Protein AF-A0A5M8A624-F1 (afdb_monomer)

Mean predicted aligned error: 8.23 Å

Solvent-accessible surface area (backbone atoms only — not comparable to full-atom values): 11808 Å² total; per-residue (Å²): 134,85,76,77,80,81,69,60,56,60,62,73,70,75,57,88,56,26,12,36,48,48,52,50,45,33,48,13,58,61,58,74,42,56,66,70,57,34,29,63,72,66,54,42,46,57,80,53,34,44,62,92,45,72,66,50,42,52,52,48,17,66,73,39,54,37,58,53,69,60,54,43,43,29,30,68,43,87,83,73,50,77,70,17,58,93,69,30,74,71,80,61,55,65,86,57,44,51,48,48,38,38,70,74,43,22,40,38,40,43,49,47,43,67,47,39,23,71,88,54,59,47,33,61,81,78,70,42,68,52,46,76,44,71,34,52,93,63,77,56,58,51,55,8,27,42,54,32,48,52,53,53,29,62,75,47,7,92,46,48,80,42,61,38,93,87,68,76,78,94,58,87,43,69,52,48,56,50,50,54,49,50,52,52,53,48,28,54,49,34,45,54,51,59,76,65,58,88,77,79,82,78,81,77,90,125

InterPro domains:
  IPR009492 TniQ [PF06527] (15-130)

Organism: NCBI:txid2608999

pLDDT: mean 80.71, std 12.94, range [36.12, 95.12]

Radius of gyration: 18.51 Å; Cα contacts (8 Å, |Δi|>4): 278; chains: 1; bounding box: 44×36×56 Å

Secondary structure (DSSP, 8-state):
-PPPP--S--TT-SPTTB-HHHHHHHHHHHTT--HHHHHHHHT-BTTB-S-SSHHHHHHHHHHHT--HHHHHHHHH-S---GGGGGGSPS-SS--SS-EEE-HHHHHTT--BGGGG-TT--B-TTT-PBPEEEPPPSSS-HHHHHHHHHHHHHHHH-TTTTS--TT-S-SS--HHHHHHHHHHHHHHHHHHHHHHT----------

Structure (mmCIF, N/CA/C/O backbone):
data_AF-A0A5M8A624-F1
#
_entry.id   AF-A0A5M8A624-F1
#
loop_
_atom_site.group_PDB
_atom_site.id
_atom_site.type_symbol
_atom_site.label_atom_id
_atom_site.label_alt_id
_atom_site.label_comp_id
_atom_site.label_asym_id
_atom_site.label_entity_id
_atom_site.label_seq_id
_atom_site.pdbx_PDB_ins_code
_atom_site.Cartn_x
_atom_site.Cartn_y
_atom_site.Cartn_z
_atom_site.occupancy
_atom_site.B_iso_or_equiv
_atom_site.auth_seq_id
_atom_site.auth_comp_id
_atom_site.auth_asym_id
_atom_site.auth_atom_id
_atom_site.pdbx_PDB_model_num
ATOM 1 N N . MET A 1 1 ? 27.053 19.730 -16.484 1.00 36.12 1 MET A N 1
ATOM 2 C CA . MET A 1 1 ? 26.004 19.276 -15.546 1.00 36.12 1 MET A CA 1
ATOM 3 C C . MET A 1 1 ? 25.603 17.868 -15.955 1.00 36.12 1 MET A C 1
ATOM 5 O O . MET A 1 1 ? 24.958 17.719 -16.982 1.00 36.12 1 MET A O 1
ATOM 9 N N . ALA A 1 2 ? 26.087 16.843 -15.251 1.00 36.69 2 ALA A N 1
ATOM 10 C CA . ALA A 1 2 ? 25.715 15.457 -15.533 1.00 36.69 2 ALA A CA 1
ATOM 11 C C . ALA A 1 2 ? 24.274 15.234 -15.050 1.00 36.69 2 ALA A C 1
ATOM 13 O O . ALA A 1 2 ? 23.971 15.521 -13.892 1.00 36.69 2 ALA A O 1
ATOM 14 N N . GLY A 1 3 ? 23.389 14.831 -15.964 1.00 44.31 3 GLY A N 1
ATOM 15 C CA . GLY A 1 3 ? 21.963 14.654 -15.704 1.00 44.31 3 GLY A CA 1
ATOM 16 C C . GLY A 1 3 ? 21.722 13.658 -14.575 1.00 44.31 3 GLY A C 1
ATOM 17 O O . GLY A 1 3 ? 22.340 12.594 -14.538 1.00 44.31 3 GLY A O 1
ATOM 18 N N . TYR A 1 4 ? 20.836 14.027 -13.650 1.00 42.56 4 TYR A N 1
ATOM 19 C CA . TYR A 1 4 ? 20.269 13.111 -12.662 1.00 42.56 4 TYR A CA 1
ATOM 20 C C . TYR A 1 4 ? 19.821 11.817 -13.362 1.00 42.56 4 TYR A C 1
ATOM 22 O O . TYR A 1 4 ? 19.296 11.905 -14.477 1.00 42.56 4 TYR A O 1
ATOM 30 N N . PRO A 1 5 ? 20.007 10.625 -12.762 1.00 53.84 5 PRO A N 1
ATOM 31 C CA . PRO A 1 5 ? 19.529 9.405 -13.392 1.00 53.84 5 PRO A CA 1
ATOM 32 C C . PRO A 1 5 ? 18.022 9.543 -13.612 1.00 53.84 5 PRO A C 1
ATOM 34 O O . PRO A 1 5 ? 17.291 9.928 -12.699 1.00 53.84 5 PRO A O 1
ATOM 37 N N . SER A 1 6 ? 17.571 9.268 -14.835 1.00 74.62 6 SER A N 1
ATOM 38 C CA . SER A 1 6 ? 16.152 9.225 -15.166 1.00 74.62 6 SER A CA 1
ATOM 39 C C . SER A 1 6 ? 15.508 8.138 -14.312 1.00 74.62 6 SER A C 1
ATOM 41 O O . SER A 1 6 ? 15.690 6.948 -14.577 1.00 74.62 6 SER A O 1
ATOM 43 N N . VAL A 1 7 ? 14.815 8.535 -13.248 1.00 86.69 7 VAL A N 1
ATOM 44 C CA . VAL A 1 7 ? 14.049 7.609 -12.420 1.00 86.69 7 VAL A CA 1
ATOM 45 C C . VAL A 1 7 ? 12.977 6.986 -13.309 1.00 86.69 7 VAL A C 1
ATOM 47 O O . VAL A 1 7 ? 12.181 7.696 -13.919 1.00 86.69 7 VAL A O 1
ATOM 50 N N . ASN A 1 8 ? 12.955 5.656 -13.396 1.00 90.56 8 ASN A N 1
ATOM 51 C CA . ASN A 1 8 ? 11.923 4.925 -14.120 1.00 90.56 8 ASN A CA 1
ATOM 52 C C . ASN A 1 8 ? 10.651 4.866 -13.266 1.00 90.56 8 ASN A C 1
ATOM 54 O O . ASN A 1 8 ? 10.354 3.873 -12.594 1.00 90.56 8 ASN A O 1
ATOM 58 N N . TRP A 1 9 ? 9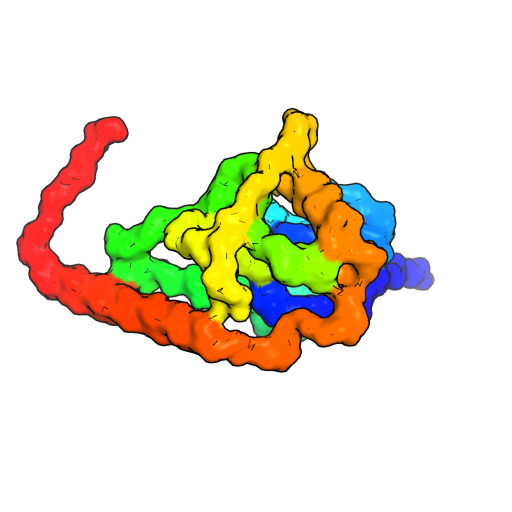.954 5.996 -13.229 1.00 89.75 9 TRP A N 1
ATOM 59 C CA . TRP A 1 9 ? 8.681 6.188 -12.557 1.00 89.75 9 TRP A CA 1
ATOM 60 C C . TRP A 1 9 ? 7.882 7.235 -13.328 1.00 89.75 9 TRP A C 1
ATOM 62 O O . TRP A 1 9 ? 8.330 8.367 -13.487 1.00 89.75 9 TRP A O 1
ATOM 72 N N . TRP A 1 10 ? 6.711 6.855 -13.834 1.00 87.50 10 TRP A N 1
ATOM 73 C CA . TRP A 1 10 ? 5.828 7.800 -14.515 1.00 87.50 10 TRP A CA 1
ATOM 74 C C . TRP A 1 10 ? 5.022 8.607 -13.490 1.00 87.50 10 TRP A C 1
ATOM 76 O O . TRP A 1 10 ? 4.628 8.039 -12.471 1.00 87.50 10 TRP A O 1
ATOM 86 N N . PRO A 1 11 ? 4.727 9.891 -13.755 1.00 83.38 11 PRO A N 1
ATOM 87 C CA . PRO A 1 11 ? 3.799 10.658 -12.932 1.00 83.38 11 PRO A CA 1
ATOM 88 C C . PRO A 1 11 ? 2.458 9.932 -12.767 1.00 83.38 11 PRO A C 1
ATOM 90 O O . PRO A 1 11 ? 1.968 9.308 -13.713 1.00 83.38 11 PRO A O 1
ATOM 93 N N . HIS A 1 12 ? 1.857 10.032 -11.580 1.00 80.81 12 HIS A N 1
ATOM 94 C CA . HIS A 1 12 ? 0.577 9.396 -11.228 1.00 80.81 12 HIS A CA 1
ATOM 95 C C . HIS A 1 12 ? 0.578 7.856 -11.259 1.00 80.81 12 HIS A C 1
ATOM 97 O O . HIS A 1 12 ? -0.477 7.223 -11.349 1.00 80.81 12 HIS A O 1
ATOM 103 N N . ASN A 1 13 ? 1.751 7.232 -11.178 1.00 85.94 13 ASN A N 1
ATOM 104 C CA . ASN A 1 13 ? 1.912 5.781 -11.128 1.00 85.94 13 ASN A CA 1
ATOM 105 C C . ASN A 1 13 ? 1.702 5.207 -9.712 1.00 85.94 13 ASN A C 1
ATOM 107 O O . ASN A 1 13 ? 1.597 3.980 -9.541 1.00 85.94 13 ASN A O 1
ATOM 111 N N . LEU A 1 14 ? 1.643 6.075 -8.698 1.00 86.38 14 LEU A N 1
ATOM 112 C CA . LEU A 1 14 ? 1.254 5.727 -7.339 1.00 86.38 14 LEU A CA 1
ATOM 113 C C . LEU A 1 14 ? -0.236 5.382 -7.272 1.00 86.38 14 LEU A C 1
ATOM 115 O O . LEU A 1 14 ? -1.107 6.130 -7.724 1.00 86.38 14 LEU A O 1
ATOM 119 N N . ARG A 1 15 ? -0.536 4.217 -6.697 1.00 85.31 15 ARG A N 1
ATOM 120 C CA . ARG A 1 15 ? -1.881 3.641 -6.762 1.00 85.31 15 ARG A CA 1
ATOM 121 C C . ARG A 1 15 ? -2.664 3.971 -5.486 1.00 85.31 15 ARG A C 1
ATOM 123 O O . ARG A 1 15 ? -2.082 3.929 -4.400 1.00 85.31 15 ARG A O 1
ATOM 130 N N . PRO A 1 16 ? -3.982 4.233 -5.571 1.00 81.44 16 PRO A N 1
ATOM 131 C CA . PRO A 1 16 ? -4.809 4.444 -4.387 1.00 81.44 16 PRO A CA 1
ATOM 132 C C . PRO A 1 16 ? -4.659 3.293 -3.395 1.00 81.44 16 PRO A C 1
ATOM 134 O O . PRO A 1 16 ? -4.664 2.125 -3.792 1.00 81.44 16 PRO A O 1
ATOM 137 N N . TYR A 1 17 ? -4.521 3.622 -2.112 1.00 81.81 17 TYR A N 1
ATOM 138 C CA . TYR A 1 17 ? -4.382 2.665 -1.010 1.00 81.81 17 TYR A CA 1
ATOM 139 C C . TYR A 1 17 ? -3.196 1.693 -1.109 1.00 81.81 17 TYR A C 1
ATOM 141 O O . TYR A 1 17 ? -3.165 0.715 -0.355 1.00 81.81 17 TYR A O 1
ATOM 149 N N . GLU A 1 18 ? -2.244 1.915 -2.023 1.00 87.69 18 GLU A N 1
ATOM 150 C CA . GLU A 1 18 ? -1.051 1.079 -2.171 1.00 87.69 18 GLU A CA 1
ATOM 151 C C . GLU A 1 18 ? -0.282 1.004 -0.849 1.00 87.69 18 GLU A C 1
ATOM 153 O O . GLU A 1 18 ? -0.238 1.962 -0.084 1.00 87.69 18 GLU A O 1
ATOM 158 N N . SER A 1 19 ? 0.299 -0.154 -0.536 1.00 88.25 19 SER A N 1
ATOM 159 C CA . SER A 1 19 ? 1.190 -0.247 0.620 1.00 88.25 19 SER A CA 1
ATOM 160 C C . SER A 1 19 ? 2.574 0.303 0.291 1.00 88.25 19 SER A C 1
ATOM 162 O O . SER A 1 19 ? 3.078 0.109 -0.816 1.00 88.25 19 SER A O 1
ATOM 164 N N . ALA A 1 20 ? 3.262 0.857 1.291 1.00 87.75 20 ALA A N 1
ATOM 165 C CA . ALA A 1 20 ? 4.683 1.193 1.176 1.00 87.75 20 ALA A CA 1
ATOM 166 C C . ALA A 1 20 ? 5.536 0.005 0.691 1.00 87.75 20 ALA A C 1
ATOM 168 O O . ALA A 1 20 ? 6.460 0.177 -0.099 1.00 87.75 20 ALA A O 1
ATOM 169 N N . LEU A 1 21 ? 5.197 -1.220 1.114 1.00 89.94 21 LEU A N 1
ATOM 170 C CA . LEU A 1 21 ? 5.852 -2.444 0.649 1.00 89.94 21 LEU A CA 1
ATOM 171 C C . LEU A 1 21 ? 5.731 -2.617 -0.875 1.00 89.94 21 LEU A C 1
ATOM 173 O O . LEU A 1 21 ? 6.727 -2.917 -1.533 1.00 89.94 21 LEU A O 1
ATOM 177 N N . SER A 1 22 ? 4.533 -2.409 -1.432 1.00 92.06 22 SER A N 1
ATOM 178 C CA . SER A 1 22 ? 4.283 -2.458 -2.877 1.00 92.06 22 SER A CA 1
ATOM 179 C C . SER A 1 22 ? 4.999 -1.325 -3.600 1.00 92.06 22 SER A C 1
ATOM 181 O O . SER A 1 22 ? 5.725 -1.579 -4.561 1.00 92.06 22 SER A O 1
ATOM 183 N N . PHE A 1 23 ? 4.870 -0.101 -3.087 1.00 91.88 23 PHE A N 1
ATOM 184 C CA . PHE A 1 23 ? 5.515 1.096 -3.619 1.00 91.88 23 PHE A CA 1
ATOM 185 C C . PHE A 1 23 ? 7.037 0.920 -3.748 1.00 91.88 23 PHE A C 1
ATOM 187 O O . PHE A 1 23 ? 7.579 0.986 -4.854 1.00 91.88 23 PHE A O 1
ATOM 194 N N . VAL A 1 24 ? 7.724 0.585 -2.650 1.00 92.31 24 VAL A N 1
ATOM 195 C CA . VAL A 1 24 ? 9.181 0.377 -2.639 1.00 92.31 24 VAL A CA 1
ATOM 196 C C . VAL A 1 24 ? 9.573 -0.807 -3.527 1.00 92.31 24 VAL A C 1
ATOM 198 O O . VAL A 1 24 ? 10.565 -0.735 -4.256 1.00 92.31 24 VAL A O 1
ATOM 201 N N . ALA A 1 25 ? 8.807 -1.905 -3.521 1.00 93.88 25 ALA A N 1
ATOM 202 C CA . ALA A 1 25 ? 9.122 -3.079 -4.335 1.00 93.88 25 ALA A CA 1
ATOM 203 C C . ALA A 1 25 ? 9.030 -2.787 -5.835 1.00 93.88 25 ALA A C 1
ATOM 205 O O . ALA A 1 25 ? 9.923 -3.207 -6.578 1.00 93.88 25 ALA A O 1
ATOM 206 N N . ARG A 1 26 ? 7.985 -2.068 -6.263 1.00 94.50 26 ARG A N 1
ATOM 207 C CA . ARG A 1 26 ? 7.790 -1.636 -7.651 1.00 94.50 26 ARG A CA 1
ATOM 208 C C . ARG A 1 26 ? 8.857 -0.646 -8.072 1.00 94.50 26 ARG A C 1
ATOM 210 O O . ARG A 1 26 ? 9.460 -0.854 -9.117 1.00 94.50 26 ARG A O 1
ATOM 217 N N . PHE A 1 27 ? 9.152 0.356 -7.242 1.00 93.81 27 PHE A N 1
ATOM 218 C CA . PHE A 1 27 ? 10.239 1.298 -7.502 1.00 93.81 27 PHE A CA 1
ATOM 219 C C . PHE A 1 27 ? 11.558 0.557 -7.749 1.00 93.81 27 PHE A C 1
ATOM 221 O O . PHE A 1 27 ? 12.211 0.767 -8.770 1.00 93.81 27 PHE A O 1
ATOM 228 N N . CYS A 1 28 ? 11.910 -0.375 -6.856 1.00 93.69 28 CYS A N 1
ATOM 229 C CA . CYS A 1 28 ? 13.120 -1.178 -7.000 1.00 93.69 28 CYS A CA 1
ATOM 230 C C . CYS A 1 28 ? 13.127 -2.000 -8.295 1.00 93.69 28 CYS A C 1
ATOM 232 O O . CYS A 1 28 ? 14.162 -2.114 -8.940 1.00 93.69 28 CYS A O 1
ATOM 234 N N . ALA A 1 29 ? 11.992 -2.607 -8.650 1.00 94.25 29 ALA A N 1
ATOM 235 C CA . ALA A 1 29 ? 11.873 -3.441 -9.841 1.00 94.25 29 ALA A CA 1
ATOM 236 C C . ALA A 1 29 ? 11.981 -2.621 -11.135 1.00 94.25 29 ALA A C 1
ATOM 238 O O . ALA A 1 29 ? 12.748 -2.991 -12.016 1.00 94.25 29 ALA A O 1
ATOM 239 N N . LEU A 1 30 ? 11.275 -1.490 -11.219 1.00 93.81 30 LEU A N 1
ATOM 240 C CA . LEU A 1 30 ? 11.286 -0.599 -12.383 1.00 93.81 30 LEU A CA 1
ATOM 241 C C . LEU A 1 30 ? 12.664 0.027 -12.628 1.00 93.81 30 LEU A C 1
ATOM 243 O O . LEU A 1 30 ? 13.056 0.219 -13.775 1.00 93.81 30 LEU A O 1
ATOM 247 N N . ASN A 1 31 ? 13.409 0.318 -11.561 1.00 93.19 31 ASN A N 1
ATOM 248 C CA . ASN A 1 31 ? 14.731 0.943 -11.642 1.00 93.19 31 ASN A CA 1
ATOM 249 C C . ASN A 1 31 ? 15.889 -0.069 -11.620 1.00 93.19 31 ASN A C 1
ATOM 251 O O . ASN A 1 31 ? 17.047 0.334 -11.644 1.00 93.19 31 ASN A O 1
ATOM 255 N N . GLY A 1 32 ? 15.608 -1.374 -11.532 1.00 92.81 32 GLY A N 1
ATOM 256 C CA . GLY A 1 32 ? 16.646 -2.409 -11.472 1.00 92.81 32 GLY A CA 1
ATOM 257 C C . GLY A 1 32 ? 17.559 -2.319 -10.241 1.00 92.81 32 GLY A C 1
ATOM 258 O O . GLY A 1 32 ? 18.698 -2.778 -10.292 1.00 92.81 32 GLY A O 1
ATOM 259 N N . VAL A 1 33 ? 17.089 -1.736 -9.130 1.00 92.88 33 VAL A N 1
ATOM 260 C CA . VAL A 1 33 ? 17.902 -1.516 -7.922 1.00 92.88 33 VAL A CA 1
ATOM 261 C C . VAL A 1 33 ? 17.595 -2.520 -6.798 1.00 92.88 33 VAL A C 1
ATOM 263 O O . VAL A 1 33 ? 16.451 -2.965 -6.628 1.00 92.88 33 VAL A O 1
ATOM 266 N N . PRO A 1 34 ? 18.594 -2.879 -5.968 1.00 89.75 34 PRO A N 1
ATOM 267 C CA . PRO A 1 34 ? 18.376 -3.685 -4.771 1.00 89.75 34 PRO A CA 1
ATOM 268 C C . PRO A 1 34 ? 17.449 -3.008 -3.753 1.00 89.75 34 PRO A C 1
ATOM 270 O O . PRO A 1 34 ? 17.396 -1.784 -3.656 1.00 89.75 34 PRO A O 1
ATOM 273 N N . ALA A 1 35 ? 16.792 -3.821 -2.919 1.00 86.38 35 ALA A N 1
ATOM 274 C CA . ALA A 1 35 ? 15.872 -3.379 -1.863 1.00 86.38 35 ALA A CA 1
ATOM 275 C C . ALA A 1 35 ? 16.449 -2.257 -0.985 1.00 86.38 35 ALA A C 1
ATOM 277 O O . ALA A 1 35 ? 15.816 -1.220 -0.791 1.00 86.38 35 ALA A O 1
ATOM 278 N N . ARG A 1 36 ? 17.675 -2.464 -0.493 1.00 87.44 36 ARG A N 1
ATOM 279 C CA . ARG A 1 36 ? 18.391 -1.517 0.365 1.00 87.44 36 ARG A CA 1
ATOM 280 C C . ARG A 1 36 ? 18.644 -0.182 -0.334 1.00 87.44 36 ARG A C 1
ATOM 282 O O . ARG A 1 36 ? 18.449 0.861 0.275 1.00 87.44 36 ARG A O 1
ATOM 289 N N . ALA A 1 37 ? 19.042 -0.221 -1.606 1.00 89.75 37 ALA A N 1
ATOM 290 C CA . ALA A 1 37 ? 19.305 0.981 -2.392 1.00 89.75 37 ALA A CA 1
ATOM 291 C C . ALA A 1 37 ? 18.013 1.760 -2.670 1.00 89.75 37 ALA A C 1
ATOM 293 O O . ALA A 1 37 ? 17.980 2.966 -2.457 1.00 89.75 37 ALA A O 1
ATOM 294 N N . GLY A 1 38 ? 16.931 1.079 -3.065 1.00 90.44 38 GLY A N 1
ATOM 295 C CA . GLY A 1 38 ? 15.641 1.735 -3.297 1.00 90.44 38 GLY A CA 1
ATOM 296 C C . GLY A 1 38 ? 15.024 2.318 -2.024 1.00 90.44 38 GLY A C 1
ATOM 297 O O . GLY A 1 38 ? 14.529 3.438 -2.046 1.00 90.44 38 GLY A O 1
ATOM 298 N N . THR A 1 39 ? 15.125 1.602 -0.900 1.00 88.19 39 THR A N 1
ATOM 299 C CA . THR A 1 39 ? 14.678 2.087 0.420 1.00 88.19 39 THR A CA 1
ATOM 300 C C . THR A 1 39 ? 15.455 3.335 0.835 1.00 88.19 39 THR A C 1
ATOM 302 O O . THR A 1 39 ? 14.846 4.330 1.214 1.00 88.19 39 THR A O 1
ATOM 305 N N . ALA A 1 40 ? 16.787 3.318 0.707 1.00 88.31 40 ALA A N 1
ATOM 306 C CA . ALA A 1 40 ? 17.633 4.466 1.032 1.00 88.31 40 ALA A CA 1
ATOM 307 C C . ALA A 1 40 ? 17.370 5.670 0.114 1.00 88.31 40 ALA A C 1
ATOM 309 O O . ALA A 1 40 ? 17.336 6.801 0.582 1.00 88.31 40 ALA A O 1
ATOM 310 N N . PHE A 1 41 ? 17.151 5.428 -1.180 1.00 89.44 41 PHE A N 1
ATOM 311 C CA . PHE A 1 41 ? 16.860 6.476 -2.157 1.00 89.44 41 PHE A CA 1
ATOM 312 C C . PHE A 1 41 ? 15.508 7.157 -1.897 1.00 89.44 41 PHE A C 1
ATOM 314 O O . PHE A 1 41 ? 15.396 8.385 -1.916 1.00 89.44 41 PHE A O 1
ATOM 321 N N . LEU A 1 42 ? 14.475 6.356 -1.627 1.00 88.38 42 LEU A N 1
ATOM 322 C CA . LEU A 1 42 ? 13.147 6.869 -1.308 1.00 88.38 42 LEU A CA 1
ATOM 323 C C . LEU A 1 42 ? 13.085 7.457 0.104 1.00 88.38 42 LEU A C 1
ATOM 325 O O . LEU A 1 42 ? 12.337 8.401 0.319 1.00 88.38 42 LEU A O 1
ATOM 329 N N . GLY A 1 43 ? 13.876 6.958 1.053 1.00 86.50 43 GLY A N 1
ATOM 330 C CA . GLY A 1 43 ? 13.744 7.312 2.469 1.00 86.50 43 GLY A CA 1
ATOM 331 C C . GLY A 1 43 ? 12.508 6.682 3.124 1.00 86.50 43 GLY A C 1
ATOM 332 O O . GLY A 1 43 ? 11.987 7.220 4.092 1.00 86.50 43 GLY A O 1
ATOM 333 N N . VAL A 1 44 ? 12.015 5.558 2.588 1.00 82.38 44 VAL A N 1
ATOM 334 C CA . VAL A 1 44 ? 10.828 4.848 3.096 1.00 82.38 44 VAL A CA 1
ATOM 335 C C . VAL A 1 44 ? 11.223 3.450 3.538 1.00 82.38 44 VAL A C 1
ATOM 337 O O . VAL A 1 44 ? 11.547 2.610 2.700 1.00 82.38 44 VAL A O 1
ATOM 340 N N . GLU A 1 45 ? 11.143 3.174 4.838 1.00 78.69 45 GLU A N 1
ATOM 341 C CA . GLU A 1 45 ? 11.328 1.827 5.379 1.00 78.69 45 GLU A CA 1
ATOM 342 C C . GLU A 1 45 ? 10.005 1.043 5.295 1.00 78.69 45 GLU A C 1
ATOM 344 O O . GLU A 1 45 ? 9.032 1.421 5.947 1.00 78.69 45 GLU A O 1
ATOM 349 N N . PRO A 1 46 ? 9.930 -0.086 4.563 1.00 72.25 46 PRO A N 1
ATOM 350 C CA . PRO A 1 46 ? 8.687 -0.850 4.428 1.00 72.25 46 PRO A CA 1
ATOM 351 C C . PRO A 1 46 ? 8.038 -1.309 5.746 1.00 72.25 46 PRO A C 1
ATOM 353 O O . PRO A 1 46 ? 6.841 -1.592 5.755 1.00 72.25 46 PRO A O 1
ATOM 356 N N . ARG A 1 47 ? 8.795 -1.413 6.850 1.00 70.19 47 ARG A N 1
ATOM 357 C CA . ARG A 1 47 ? 8.241 -1.716 8.189 1.00 70.19 47 ARG A CA 1
ATOM 358 C C . ARG A 1 47 ? 7.658 -0.517 8.923 1.00 70.19 47 ARG A C 1
ATOM 360 O O . ARG A 1 47 ? 6.765 -0.677 9.753 1.00 70.19 47 ARG A O 1
ATOM 367 N N . HIS A 1 48 ? 8.217 0.653 8.659 1.00 69.69 48 HIS A N 1
ATOM 368 C CA . HIS A 1 48 ? 7.824 1.920 9.250 1.00 69.69 48 HIS A CA 1
ATOM 369 C C . HIS A 1 48 ? 7.440 2.812 8.085 1.00 69.69 48 HIS A C 1
ATOM 371 O O . HIS A 1 48 ? 8.229 3.668 7.697 1.00 69.69 48 HIS A O 1
ATOM 377 N N . PRO A 1 49 ? 6.270 2.551 7.481 1.00 68.00 49 PRO A N 1
ATOM 378 C CA . PRO A 1 49 ? 5.902 3.049 6.163 1.00 68.00 49 PRO A CA 1
ATOM 379 C C . PRO A 1 49 ? 5.610 4.551 6.150 1.00 68.00 49 PRO A C 1
ATOM 381 O O . PRO A 1 49 ? 4.807 4.992 5.356 1.00 68.00 49 PRO A O 1
ATOM 384 N N . ARG A 1 50 ? 6.235 5.350 7.011 1.00 70.12 50 ARG A N 1
ATOM 385 C CA . ARG A 1 50 ? 6.059 6.790 7.129 1.00 70.12 50 ARG A CA 1
ATOM 386 C C . ARG A 1 50 ? 7.351 7.486 6.739 1.00 70.12 50 ARG A C 1
ATOM 388 O O . ARG A 1 50 ? 8.438 6.999 7.041 1.00 70.12 50 ARG A O 1
ATOM 395 N N . PHE A 1 51 ? 7.206 8.644 6.115 1.00 67.50 51 PHE A N 1
ATOM 396 C CA . PHE A 1 51 ? 8.298 9.597 6.016 1.00 67.50 51 PHE A CA 1
ATOM 397 C C . PHE A 1 51 ? 8.625 10.191 7.386 1.00 67.50 51 PHE A C 1
ATOM 399 O O . PHE A 1 51 ? 7.767 10.233 8.273 1.00 67.50 51 PHE A O 1
ATOM 406 N N . VAL A 1 52 ? 9.874 10.624 7.557 1.00 66.50 52 VAL A N 1
ATOM 407 C CA . VAL A 1 52 ? 10.344 11.206 8.819 1.00 66.50 52 VAL A CA 1
ATOM 408 C C . VAL A 1 52 ? 9.891 12.665 8.941 1.00 66.50 52 VAL A C 1
ATOM 410 O O . VAL A 1 52 ? 9.649 13.129 10.054 1.00 66.50 52 VAL A O 1
ATOM 413 N N . SER A 1 53 ? 9.717 13.367 7.817 1.00 78.50 53 SER A N 1
ATOM 414 C CA . SER A 1 53 ? 9.264 14.762 7.768 1.00 78.50 53 SER A CA 1
ATOM 415 C C . SER A 1 53 ? 8.403 15.078 6.537 1.00 78.50 53 SER A C 1
ATOM 417 O O . SER A 1 53 ? 8.362 14.316 5.569 1.00 78.50 53 SER A O 1
ATOM 419 N N . ASP A 1 54 ? 7.748 16.242 6.553 1.00 81.56 54 ASP A N 1
ATOM 420 C CA . ASP A 1 54 ? 7.047 16.790 5.383 1.00 81.56 54 ASP A CA 1
ATOM 421 C C . ASP A 1 54 ? 8.015 17.105 4.227 1.00 81.56 54 ASP A C 1
ATOM 423 O O . ASP A 1 54 ? 7.663 16.948 3.055 1.00 81.56 54 ASP A O 1
ATOM 427 N N . ASP A 1 55 ? 9.268 17.451 4.544 1.00 85.19 55 ASP A N 1
ATOM 428 C CA . ASP A 1 55 ? 10.326 17.672 3.552 1.00 85.19 55 ASP A CA 1
ATOM 429 C C . ASP A 1 55 ? 10.651 16.397 2.763 1.00 85.19 55 ASP A C 1
ATOM 431 O O . ASP A 1 55 ? 10.909 16.458 1.559 1.00 85.19 55 ASP A O 1
ATOM 435 N N . ASP A 1 56 ? 10.599 15.224 3.405 1.00 84.25 56 ASP A N 1
ATOM 436 C CA . ASP A 1 56 ? 10.761 13.943 2.713 1.00 84.25 56 ASP A CA 1
ATOM 437 C C . ASP A 1 56 ? 9.616 13.690 1.726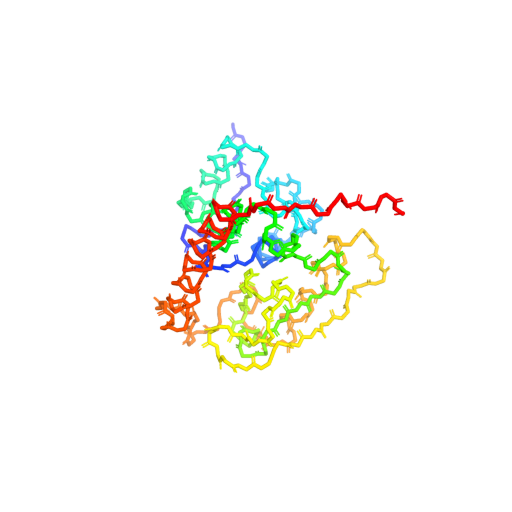 1.00 84.25 56 ASP A C 1
ATOM 439 O O . ASP A 1 56 ? 9.861 13.227 0.606 1.00 84.25 56 ASP A O 1
ATOM 443 N N . VAL A 1 57 ? 8.380 14.041 2.104 1.00 86.25 57 VAL A N 1
ATOM 444 C CA . VAL A 1 57 ? 7.213 13.935 1.214 1.00 86.25 57 VAL A CA 1
ATOM 445 C C . VAL A 1 57 ? 7.394 14.851 0.010 1.00 86.25 57 VAL A C 1
ATOM 447 O O . VAL A 1 57 ? 7.245 14.401 -1.126 1.00 86.25 57 VAL A O 1
ATOM 450 N N . ALA A 1 58 ? 7.765 16.113 0.240 1.00 88.00 58 ALA A N 1
ATOM 451 C CA . ALA A 1 58 ? 7.988 17.097 -0.815 1.00 88.00 58 ALA A CA 1
ATOM 452 C C . ALA A 1 58 ? 9.125 16.674 -1.760 1.00 88.00 58 ALA A C 1
ATOM 454 O O . ALA A 1 58 ? 8.988 16.754 -2.984 1.00 88.00 58 ALA A O 1
ATOM 455 N N . ARG A 1 59 ? 10.226 16.151 -1.207 1.00 89.88 59 ARG A N 1
ATOM 456 C CA . ARG A 1 59 ? 11.361 15.629 -1.978 1.00 89.88 59 ARG A CA 1
ATOM 457 C C . ARG A 1 59 ? 10.939 14.471 -2.876 1.00 89.88 59 ARG A C 1
ATOM 459 O O . ARG A 1 59 ? 11.248 14.493 -4.065 1.00 89.88 59 ARG A O 1
ATOM 466 N N . VAL A 1 60 ? 10.255 13.460 -2.336 1.00 89.44 60 VAL A N 1
ATOM 467 C CA . VAL A 1 60 ? 9.840 12.282 -3.118 1.00 89.44 60 VAL A CA 1
ATOM 468 C C . VAL A 1 60 ? 8.738 12.631 -4.117 1.00 89.44 60 VAL A C 1
ATOM 470 O O . VAL A 1 60 ? 8.783 12.150 -5.246 1.00 89.44 60 VAL A O 1
ATOM 473 N N . SER A 1 61 ? 7.802 13.506 -3.748 1.00 89.69 61 SER A N 1
ATOM 474 C CA . SER A 1 61 ? 6.783 14.059 -4.649 1.00 89.69 61 SER A CA 1
ATOM 475 C C . SER A 1 61 ? 7.420 14.702 -5.877 1.00 89.69 61 SER A C 1
ATOM 477 O O . SER A 1 61 ? 7.114 14.307 -7.001 1.00 89.69 61 SER A O 1
ATOM 479 N N . SER A 1 62 ? 8.367 15.620 -5.663 1.00 89.56 62 SER A N 1
ATOM 480 C CA . SER A 1 62 ? 9.093 16.303 -6.736 1.00 89.56 62 SER A CA 1
ATOM 481 C C . SER A 1 62 ? 9.890 15.325 -7.605 1.00 89.56 62 SER A C 1
ATOM 483 O O . SER A 1 62 ? 9.861 15.400 -8.831 1.00 89.56 62 SER A O 1
ATOM 485 N N . LEU A 1 63 ? 10.549 14.351 -6.973 1.00 88.81 63 LEU A N 1
ATOM 486 C CA . LEU A 1 63 ? 11.378 13.357 -7.652 1.00 88.81 63 LEU A CA 1
ATOM 487 C C . LEU A 1 63 ? 10.583 12.403 -8.551 1.00 88.81 63 LEU A C 1
ATOM 489 O O . LEU A 1 63 ? 11.079 11.999 -9.600 1.00 88.81 63 LEU A O 1
ATOM 493 N N . LEU A 1 64 ? 9.387 12.004 -8.119 1.00 89.81 64 LEU A N 1
ATOM 494 C CA . LEU A 1 64 ? 8.549 11.024 -8.815 1.00 89.81 64 LEU A CA 1
ATOM 495 C C . LEU A 1 64 ? 7.450 11.669 -9.673 1.00 89.81 64 LEU A C 1
ATOM 497 O O . LEU A 1 64 ? 6.788 10.967 -10.434 1.00 89.81 64 LEU A O 1
ATOM 501 N N . GLY A 1 65 ? 7.239 12.983 -9.553 1.00 88.88 65 GLY A N 1
ATOM 502 C CA . GLY A 1 65 ? 6.107 13.670 -10.176 1.00 88.88 65 GLY A CA 1
ATOM 503 C C . GLY A 1 65 ? 4.761 13.224 -9.596 1.00 88.88 65 GLY A C 1
ATOM 504 O O . GLY A 1 65 ? 3.786 13.086 -10.331 1.00 88.88 65 GLY A O 1
ATOM 505 N N . GLU A 1 66 ? 4.715 12.941 -8.293 1.00 89.62 66 GLU A N 1
ATOM 506 C CA . GLU A 1 66 ? 3.515 12.471 -7.591 1.00 89.62 66 GLU A CA 1
ATOM 507 C C . GLU A 1 66 ? 2.905 13.569 -6.722 1.00 89.62 66 GLU A C 1
ATOM 509 O O . GLU A 1 66 ? 3.611 14.425 -6.198 1.00 89.62 66 GLU A O 1
ATOM 514 N N . ASP A 1 67 ? 1.594 13.513 -6.513 1.00 88.06 67 ASP A N 1
ATOM 515 C CA . ASP A 1 67 ? 0.894 14.403 -5.583 1.00 88.06 67 ASP A CA 1
ATOM 516 C C . ASP A 1 67 ? 1.314 14.104 -4.121 1.00 88.06 67 ASP A C 1
ATOM 518 O O . ASP A 1 67 ? 1.189 12.950 -3.683 1.00 88.06 67 ASP A O 1
ATOM 522 N N . PRO A 1 68 ? 1.785 15.104 -3.340 1.00 87.12 68 PRO A N 1
ATOM 523 C CA . PRO A 1 68 ? 2.125 14.930 -1.927 1.00 87.12 68 PRO A CA 1
ATOM 524 C C . PRO A 1 68 ? 1.003 14.313 -1.084 1.00 87.12 68 PRO A C 1
ATOM 526 O O . PRO A 1 68 ? 1.284 13.533 -0.168 1.00 87.12 68 PRO A O 1
ATOM 529 N N . ALA A 1 69 ? -0.262 14.619 -1.394 1.00 82.94 69 ALA A N 1
ATOM 530 C CA . ALA A 1 69 ? -1.404 14.057 -0.676 1.00 82.94 69 ALA A CA 1
ATOM 531 C C . ALA A 1 69 ? -1.511 12.541 -0.908 1.00 82.94 69 ALA A C 1
ATOM 533 O O . ALA A 1 69 ? -1.656 11.772 0.039 1.00 82.94 69 ALA A O 1
ATOM 534 N N . ARG A 1 70 ? -1.313 12.082 -2.149 1.00 80.75 70 ARG A N 1
ATOM 535 C CA . ARG A 1 70 ? -1.328 10.647 -2.484 1.00 80.75 70 ARG A CA 1
ATOM 536 C C . ARG A 1 70 ? -0.158 9.883 -1.873 1.00 80.75 70 ARG A C 1
ATOM 538 O O . ARG A 1 70 ? -0.331 8.745 -1.436 1.00 80.75 70 ARG A O 1
ATOM 545 N N . LEU A 1 71 ? 1.031 10.488 -1.838 1.00 83.75 71 LEU A N 1
ATOM 546 C CA . LEU A 1 71 ? 2.188 9.911 -1.145 1.00 83.75 71 LEU A CA 1
ATOM 547 C C . LEU A 1 71 ? 1.905 9.760 0.346 1.00 83.75 71 LEU A C 1
ATOM 549 O O . LEU A 1 71 ? 2.168 8.705 0.922 1.00 83.75 71 LEU A O 1
ATOM 553 N N . THR A 1 72 ? 1.311 10.788 0.944 1.00 79.38 72 THR A N 1
ATOM 554 C CA . THR A 1 72 ? 0.836 10.743 2.322 1.00 79.38 72 THR A CA 1
ATOM 555 C C . THR A 1 72 ? -0.174 9.614 2.528 1.00 79.38 72 THR A C 1
ATOM 557 O O . THR A 1 72 ? -0.002 8.845 3.464 1.00 79.38 72 THR A O 1
ATOM 560 N N . ASP A 1 73 ? -1.147 9.404 1.643 1.00 75.75 73 ASP A N 1
ATOM 561 C CA . ASP A 1 73 ? -2.137 8.324 1.794 1.00 75.75 73 ASP A CA 1
ATOM 562 C C . ASP A 1 73 ? -1.518 6.913 1.772 1.00 75.75 73 ASP A C 1
ATOM 564 O O . ASP A 1 73 ? -1.876 6.047 2.580 1.00 75.75 73 ASP A O 1
ATOM 568 N N . VAL A 1 74 ? -0.555 6.674 0.876 1.00 76.50 74 VAL A N 1
ATOM 569 C CA . VAL A 1 74 ? 0.167 5.389 0.767 1.00 76.50 74 VAL A CA 1
ATOM 570 C C . VAL A 1 74 ? 0.991 5.079 2.021 1.00 76.50 74 VAL A C 1
ATOM 572 O O . VAL A 1 74 ? 1.164 3.911 2.389 1.00 76.50 74 VAL A O 1
ATOM 575 N N . LEU A 1 75 ? 1.489 6.119 2.689 1.00 73.81 75 LEU A N 1
ATOM 576 C CA . LEU A 1 75 ? 2.489 6.011 3.751 1.00 73.81 75 LEU A CA 1
ATOM 577 C C . LEU A 1 75 ? 1.907 6.208 5.158 1.00 73.81 75 LEU A C 1
ATOM 579 O O . LEU A 1 75 ? 2.264 5.530 6.120 1.00 73.81 75 LEU A O 1
ATOM 583 N N . GLN A 1 76 ? 0.957 7.119 5.304 1.00 64.25 76 GLN A N 1
ATOM 584 C CA . GLN A 1 76 ? 0.327 7.423 6.582 1.00 64.25 76 GLN A CA 1
ATOM 585 C C . GLN A 1 76 ? -0.883 6.540 6.881 1.00 64.25 76 GLN A C 1
ATOM 587 O O . GLN A 1 76 ? -1.273 6.498 8.045 1.00 64.25 76 GLN A O 1
ATOM 592 N N . HIS A 1 77 ? -1.352 5.750 5.902 1.00 68.62 77 HIS A N 1
ATOM 593 C CA . HIS A 1 77 ? -2.440 4.772 6.009 1.00 68.62 77 HIS A CA 1
ATOM 594 C C . HIS A 1 77 ? -3.756 5.389 6.502 1.00 68.62 77 HIS A C 1
ATOM 596 O O . HIS A 1 77 ? -3.874 5.800 7.649 1.00 68.62 77 HIS A O 1
ATOM 602 N N . ALA A 1 78 ? -4.813 5.367 5.688 1.00 59.41 78 ALA A N 1
ATOM 603 C CA . ALA A 1 78 ? -6.059 6.064 6.036 1.00 59.41 78 ALA A CA 1
ATOM 604 C C . ALA A 1 78 ? -6.809 5.506 7.271 1.00 59.41 78 ALA A C 1
ATOM 606 O O . ALA A 1 78 ? -7.764 6.128 7.733 1.00 59.41 78 ALA A O 1
ATOM 607 N N . LEU A 1 79 ? -6.416 4.346 7.822 1.00 69.69 79 LEU A N 1
ATOM 608 C CA . LEU A 1 79 ? -6.992 3.847 9.077 1.00 69.69 79 LEU A CA 1
ATOM 609 C C . LEU A 1 79 ? -6.241 4.438 10.274 1.00 69.69 79 LEU A C 1
ATOM 611 O O . LEU A 1 79 ? -5.273 3.860 10.773 1.00 69.69 79 LEU A O 1
ATOM 615 N N . ASP A 1 80 ? -6.713 5.592 10.735 1.00 68.94 80 ASP A N 1
ATOM 616 C CA . ASP A 1 80 ? -6.162 6.287 11.891 1.00 68.94 80 ASP A CA 1
ATOM 617 C C . ASP A 1 80 ? -7.018 6.076 13.148 1.00 68.94 80 ASP A C 1
ATOM 619 O O . ASP A 1 80 ? -8.080 6.673 13.312 1.00 68.94 80 ASP A O 1
ATOM 623 N N . PHE A 1 81 ? -6.516 5.253 14.071 1.00 73.38 81 PHE A N 1
ATOM 624 C CA . PHE A 1 81 ? -7.130 5.039 15.384 1.00 73.38 81 PHE A CA 1
ATOM 625 C C . PHE A 1 81 ? -6.518 5.905 16.493 1.00 73.38 81 PHE A C 1
ATOM 627 O O . PHE A 1 81 ? -6.843 5.702 17.662 1.00 73.38 81 PHE A O 1
ATOM 634 N N . ARG A 1 82 ? -5.648 6.884 16.190 1.00 70.06 82 ARG A N 1
ATOM 635 C CA . ARG A 1 82 ? -5.043 7.757 17.221 1.00 70.06 82 ARG A CA 1
ATOM 636 C C . ARG A 1 82 ? -6.100 8.454 18.080 1.00 70.06 82 ARG A C 1
ATOM 638 O O . ARG A 1 82 ? -5.884 8.665 19.268 1.00 70.06 82 ARG A O 1
ATOM 645 N N . GLN A 1 83 ? -7.260 8.758 17.497 1.00 71.31 83 GLN A N 1
ATOM 646 C CA . GLN A 1 83 ? -8.379 9.387 18.202 1.00 71.31 83 GLN A CA 1
ATOM 647 C C . GLN A 1 83 ? -9.156 8.443 19.137 1.00 71.31 83 GLN A C 1
ATOM 649 O O . GLN A 1 83 ? -9.994 8.918 19.897 1.00 71.31 83 GLN A O 1
ATOM 654 N N . CYS A 1 84 ? -8.888 7.133 19.115 1.00 72.25 84 CYS A N 1
ATOM 655 C CA . CYS A 1 84 ? -9.490 6.174 20.047 1.00 72.25 84 CYS A CA 1
ATOM 656 C C . CYS A 1 84 ? -8.817 6.180 21.434 1.00 72.25 84 CYS A C 1
ATOM 658 O O . CYS A 1 84 ? -9.312 5.533 22.356 1.00 72.25 84 CYS A O 1
ATOM 660 N N . GLY A 1 85 ? -7.690 6.885 21.612 1.00 73.25 85 GLY A N 1
ATOM 661 C CA . GLY A 1 85 ? -6.941 6.927 22.874 1.00 73.25 85 GLY A CA 1
ATOM 662 C C . GLY A 1 85 ? -6.610 5.526 23.407 1.00 73.25 85 GLY A C 1
ATOM 663 O O . GLY A 1 85 ? -6.076 4.697 22.679 1.00 73.25 85 GLY A O 1
ATOM 664 N N . THR A 1 86 ? -6.956 5.239 24.664 1.00 74.12 86 THR A N 1
ATOM 665 C CA . THR A 1 86 ? -6.729 3.931 25.318 1.00 74.12 86 THR A CA 1
ATOM 666 C C . THR A 1 86 ? -7.506 2.764 24.702 1.00 74.12 86 THR A C 1
ATOM 668 O O . THR A 1 86 ? -7.131 1.616 24.913 1.00 74.12 86 THR A O 1
ATOM 671 N N . TYR A 1 87 ? -8.562 3.045 23.934 1.00 76.12 87 TYR A N 1
ATOM 672 C CA . TYR A 1 87 ? -9.347 2.042 23.209 1.00 76.12 87 TYR A CA 1
ATOM 673 C C . TYR A 1 87 ?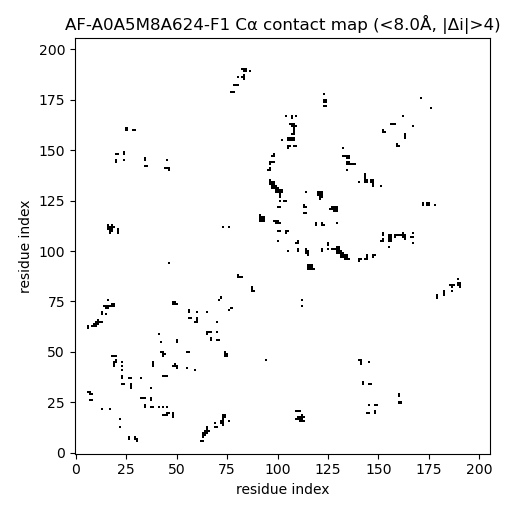 -8.829 1.800 21.791 1.00 76.12 87 TYR A C 1
ATOM 675 O O . TYR A 1 87 ? -9.413 1.008 21.050 1.00 76.12 87 TYR A O 1
ATOM 683 N N . ALA A 1 88 ? -7.759 2.491 21.382 1.00 74.00 88 ALA A N 1
ATOM 684 C CA . ALA A 1 88 ? -7.150 2.243 20.090 1.00 74.00 88 ALA A CA 1
ATOM 685 C C . ALA A 1 88 ? -6.703 0.775 20.011 1.00 74.00 88 ALA A C 1
ATOM 687 O O . ALA A 1 88 ? -6.046 0.288 20.939 1.00 74.00 88 ALA A O 1
ATOM 688 N N . PRO A 1 89 ? -7.019 0.055 18.918 1.00 69.88 89 PRO A N 1
ATOM 689 C CA . PRO A 1 89 ? -6.429 -1.251 18.696 1.00 69.88 89 PRO A CA 1
ATOM 690 C C . PRO A 1 89 ? -4.897 -1.121 18.721 1.00 69.88 89 PRO A C 1
ATOM 692 O O . PRO A 1 89 ? -4.363 -0.089 18.290 1.00 69.88 89 PRO A O 1
ATOM 695 N N . PRO A 1 90 ? -4.174 -2.149 19.205 1.00 65.31 90 PRO A N 1
ATOM 696 C CA . PRO A 1 90 ? -2.717 -2.132 19.224 1.00 65.31 90 PRO A CA 1
ATOM 697 C C . PRO A 1 90 ? -2.171 -1.790 17.830 1.00 65.31 90 PRO A C 1
ATOM 699 O O . PRO A 1 90 ? -2.812 -2.144 16.832 1.00 65.31 90 PRO A O 1
ATOM 702 N N . PRO A 1 91 ? -1.018 -1.091 17.748 1.00 61.03 91 PRO A N 1
ATOM 703 C CA . PRO A 1 91 ? -0.507 -0.523 16.507 1.00 61.03 91 PRO A CA 1
ATOM 704 C C . PRO A 1 91 ? -0.610 -1.521 15.353 1.00 61.03 91 PRO A C 1
ATOM 706 O O . PRO A 1 91 ? -0.069 -2.626 15.393 1.00 61.03 91 PRO A O 1
ATOM 709 N N . ALA A 1 92 ? -1.388 -1.110 14.353 1.00 56.00 92 ALA A N 1
ATOM 710 C CA . ALA A 1 92 ? -2.130 -1.968 13.440 1.00 56.00 92 ALA A CA 1
ATOM 711 C C . ALA A 1 92 ? -1.289 -2.608 12.326 1.00 56.00 92 ALA A C 1
ATOM 713 O O . ALA A 1 92 ? -1.770 -2.725 11.205 1.00 56.00 92 ALA A O 1
ATOM 714 N N . TYR A 1 93 ? -0.056 -3.034 12.595 1.00 61.78 93 TYR A N 1
ATOM 715 C CA . TYR A 1 93 ? 0.816 -3.572 11.553 1.00 61.78 93 TYR A CA 1
ATOM 716 C C . TYR A 1 93 ? 1.456 -4.866 12.000 1.00 61.78 93 TYR A C 1
ATOM 718 O O . TYR A 1 93 ? 2.039 -4.947 13.084 1.00 61.78 93 TYR A O 1
ATOM 726 N N . SER A 1 94 ? 1.376 -5.882 11.138 1.00 56.75 94 SER A N 1
ATOM 727 C CA . SER A 1 94 ? 2.158 -7.091 11.340 1.00 56.75 94 SER A CA 1
ATOM 728 C C . SER A 1 94 ? 3.643 -6.694 11.368 1.00 56.75 94 SER A C 1
ATOM 730 O O . SER A 1 94 ? 4.228 -6.332 10.355 1.00 56.75 94 SER A O 1
ATOM 732 N N . GLN A 1 95 ? 4.255 -6.687 12.554 1.00 60.94 95 GLN A N 1
ATOM 733 C CA . GLN A 1 95 ? 5.713 -6.545 12.721 1.00 60.94 95 GLN A CA 1
ATOM 734 C C . GLN A 1 95 ? 6.433 -7.868 12.420 1.00 60.94 95 GLN A C 1
ATOM 736 O O . GLN A 1 95 ? 7.662 -7.951 12.399 1.00 60.94 95 GLN A O 1
ATOM 741 N N . GLY A 1 96 ? 5.645 -8.919 12.188 1.00 71.00 96 GLY A N 1
ATOM 742 C CA . GLY A 1 96 ? 6.121 -10.225 11.798 1.00 71.00 96 GLY A CA 1
ATOM 743 C C . GLY A 1 96 ? 6.829 -10.191 10.445 1.00 71.00 96 GLY A C 1
ATOM 744 O O . GLY A 1 96 ? 6.663 -9.272 9.639 1.00 71.00 96 GLY A O 1
ATOM 745 N N . PRO A 1 97 ? 7.632 -11.221 10.162 1.00 76.69 97 PRO A N 1
ATOM 746 C CA . PRO A 1 97 ? 8.392 -11.275 8.927 1.00 76.69 97 PRO A CA 1
ATOM 747 C C . PRO A 1 97 ? 7.468 -11.641 7.738 1.00 76.69 97 PRO A C 1
ATOM 749 O O . PRO A 1 97 ? 7.855 -11.510 6.587 1.00 76.69 97 PRO A O 1
ATOM 752 N N . SER A 1 98 ? 6.231 -12.078 7.969 1.00 87.56 98 SER A N 1
ATOM 753 C CA . SER A 1 98 ? 5.298 -12.471 6.912 1.00 87.56 98 SER A CA 1
ATOM 754 C C . SER A 1 98 ? 4.671 -11.300 6.147 1.00 87.56 98 SER A C 1
ATOM 756 O O . SER A 1 98 ? 4.599 -10.183 6.648 1.00 87.56 98 SER A O 1
ATOM 758 N N . VAL A 1 99 ? 4.154 -11.585 4.952 1.00 90.62 99 VAL A N 1
ATOM 759 C CA . VAL A 1 99 ? 3.369 -10.648 4.135 1.00 90.62 99 VAL A CA 1
ATOM 760 C C . VAL A 1 99 ? 1.952 -11.185 4.003 1.00 90.62 99 VAL A C 1
ATOM 762 O O . VAL A 1 99 ? 1.766 -12.359 3.666 1.00 90.62 99 VAL A O 1
ATOM 765 N N . ARG A 1 100 ? 0.957 -10.340 4.269 1.00 92.75 100 ARG A N 1
ATOM 766 C CA . ARG A 1 100 ? -0.462 -10.693 4.141 1.00 92.75 100 ARG A CA 1
ATOM 767 C C . ARG A 1 100 ? -0.998 -10.167 2.823 1.00 92.75 100 ARG A C 1
ATOM 769 O O . ARG A 1 100 ? -0.663 -9.064 2.430 1.00 92.75 100 ARG A O 1
ATOM 776 N N . TYR A 1 101 ? -1.823 -10.928 2.119 1.00 94.44 101 TYR A N 1
ATOM 777 C CA . TYR A 1 101 ? -2.276 -10.543 0.785 1.00 94.44 101 TYR A CA 1
ATOM 778 C C . TYR A 1 101 ? -3.641 -11.131 0.430 1.00 94.44 101 TYR A C 1
ATOM 780 O O . TYR A 1 101 ? -4.128 -12.080 1.044 1.00 94.44 101 TYR A O 1
ATOM 788 N N . CYS A 1 102 ? -4.244 -10.562 -0.608 1.00 94.88 102 CYS A N 1
ATOM 789 C CA . CYS A 1 102 ? -5.397 -11.117 -1.302 1.00 94.88 102 CYS A CA 1
ATOM 790 C C . CYS A 1 102 ? -4.932 -11.680 -2.647 1.00 94.88 102 CYS A C 1
ATOM 792 O O . CYS A 1 102 ? -4.272 -10.962 -3.400 1.00 94.88 102 CYS A O 1
ATOM 794 N N . ALA A 1 103 ? -5.287 -12.928 -2.962 1.00 94.69 103 ALA A N 1
ATOM 795 C CA . ALA A 1 103 ? -4.891 -13.569 -4.216 1.00 94.69 103 ALA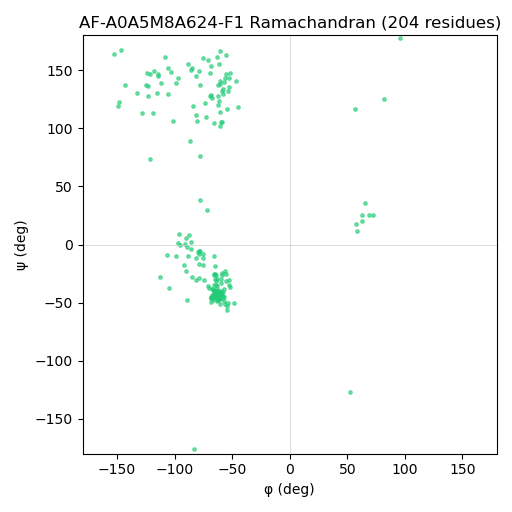 A CA 1
ATOM 796 C C . ALA A 1 103 ? -5.401 -12.804 -5.449 1.00 94.69 103 ALA A C 1
ATOM 798 O O . ALA A 1 103 ? -4.628 -12.567 -6.371 1.00 94.69 103 ALA A O 1
ATOM 799 N N . ALA A 1 104 ? -6.651 -12.328 -5.425 1.00 92.38 104 ALA A N 1
ATOM 800 C CA . ALA A 1 104 ? -7.220 -11.537 -6.516 1.00 92.38 104 ALA A CA 1
ATOM 801 C C . ALA A 1 104 ? -6.503 -10.183 -6.695 1.00 92.38 104 ALA A C 1
ATOM 803 O O . ALA A 1 104 ? -6.193 -9.795 -7.816 1.00 92.38 104 ALA A O 1
ATOM 804 N N . CYS A 1 105 ? -6.133 -9.493 -5.605 1.00 92.31 105 CYS A N 1
ATOM 805 C CA . CYS A 1 105 ? -5.296 -8.284 -5.696 1.00 92.31 105 CYS A CA 1
ATOM 806 C C . CYS A 1 105 ? -3.909 -8.600 -6.281 1.00 92.31 105 CYS A C 1
ATOM 808 O O . CYS A 1 105 ? -3.406 -7.870 -7.134 1.00 92.31 105 CYS A O 1
ATOM 810 N N . ALA A 1 106 ? -3.292 -9.694 -5.822 1.00 94.12 106 ALA A N 1
ATOM 811 C CA . ALA A 1 106 ? -1.962 -10.104 -6.256 1.00 94.12 106 ALA A CA 1
ATOM 812 C C . ALA A 1 106 ? -1.932 -10.502 -7.736 1.00 94.12 106 ALA A C 1
ATOM 814 O O . ALA A 1 106 ? -0.957 -10.186 -8.409 1.00 94.12 106 ALA A O 1
ATOM 815 N N . GLN A 1 107 ? -3.002 -11.111 -8.259 1.00 93.12 107 GLN A N 1
ATOM 816 C CA . GLN A 1 107 ? -3.162 -11.401 -9.690 1.00 93.12 107 GLN A CA 1
ATOM 817 C C . GLN A 1 107 ? -3.134 -10.139 -10.553 1.00 93.12 107 GLN A C 1
ATOM 819 O O . GLN A 1 107 ? -2.645 -10.165 -11.678 1.00 93.12 107 GLN A O 1
ATOM 824 N N . GLN A 1 108 ? -3.574 -9.011 -9.998 1.00 91.25 108 GLN A N 1
ATOM 825 C CA . GLN A 1 108 ? -3.507 -7.715 -10.667 1.00 91.25 108 GLN A CA 1
ATOM 826 C C . GLN A 1 108 ? -2.208 -6.947 -10.380 1.00 91.25 108 GLN A C 1
ATOM 828 O O . GLN A 1 108 ? -2.048 -5.797 -10.787 1.00 91.25 108 GLN A O 1
ATOM 833 N N . GLY A 1 109 ? -1.254 -7.569 -9.679 1.00 92.50 109 GLY A N 1
ATOM 834 C CA . GLY A 1 109 ? 0.015 -6.952 -9.300 1.00 92.50 109 GLY A CA 1
ATOM 835 C C . GLY A 1 109 ? -0.139 -5.848 -8.255 1.00 92.50 109 GLY A C 1
ATOM 836 O O . GLY A 1 109 ? 0.692 -4.939 -8.218 1.00 92.50 109 GLY A O 1
ATOM 837 N N . TYR A 1 110 ? -1.195 -5.889 -7.437 1.00 91.69 110 TYR A N 1
ATOM 838 C CA . TYR A 1 110 ? -1.516 -4.864 -6.448 1.00 91.69 110 TYR A CA 1
ATOM 839 C C . TYR A 1 110 ? -1.509 -5.389 -5.016 1.00 91.69 110 TYR A C 1
ATOM 841 O O . TYR A 1 110 ? -1.887 -6.525 -4.718 1.00 91.69 110 TYR A O 1
ATOM 849 N N . HIS A 1 111 ? -1.161 -4.494 -4.096 1.00 91.75 111 HIS A N 1
ATOM 850 C CA . HIS A 1 111 ? -1.256 -4.754 -2.677 1.00 91.75 111 HIS A CA 1
ATOM 851 C C . HIS A 1 111 ? -1.563 -3.476 -1.892 1.00 91.75 111 HIS A C 1
ATOM 853 O O . HIS A 1 111 ? -0.797 -2.514 -1.927 1.00 91.75 111 HIS A O 1
ATOM 859 N N . SER A 1 112 ? -2.666 -3.503 -1.139 1.00 89.00 112 SER A N 1
ATOM 860 C CA . SER A 1 112 ? -3.082 -2.388 -0.290 1.00 89.00 112 SER A CA 1
ATOM 861 C C . SER A 1 112 ? -2.414 -2.440 1.080 1.00 89.00 112 SER A C 1
ATOM 863 O O . SER A 1 112 ? -2.165 -3.529 1.605 1.00 89.00 112 SER A O 1
ATOM 865 N N . TYR A 1 113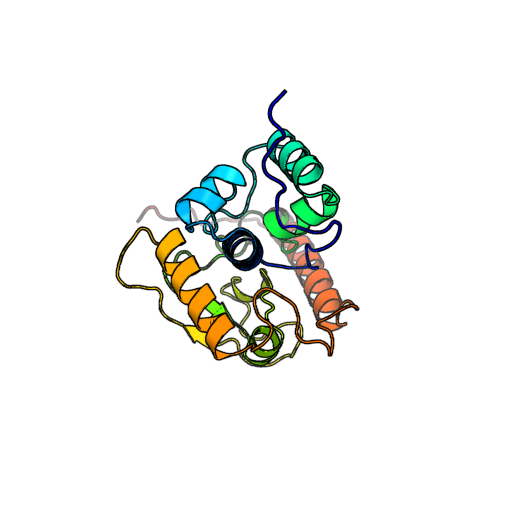 ? -2.190 -1.285 1.711 1.00 86.25 113 TYR A N 1
ATOM 866 C CA . TYR A 1 113 ? -1.795 -1.248 3.123 1.00 86.25 113 TYR A CA 1
ATOM 867 C C . TYR A 1 113 ? -2.826 -1.914 4.047 1.00 86.25 113 TYR A C 1
ATOM 869 O O . TYR A 1 113 ? -2.466 -2.419 5.105 1.00 86.25 113 TYR A O 1
ATOM 877 N N . LEU A 1 114 ? -4.096 -1.988 3.635 1.00 85.88 114 LEU A N 1
ATOM 878 C CA . LEU A 1 114 ? -5.170 -2.616 4.408 1.00 85.88 114 LEU A CA 1
ATOM 879 C C . LEU A 1 114 ? -4.947 -4.117 4.614 1.00 85.88 114 LEU A C 1
ATOM 881 O O . LEU A 1 114 ? -5.394 -4.676 5.610 1.00 85.88 114 LEU A O 1
ATOM 885 N N . HIS A 1 115 ? -4.218 -4.785 3.715 1.00 89.12 115 HIS A N 1
ATOM 886 C CA . HIS A 1 115 ? -3.872 -6.196 3.899 1.00 89.12 115 HIS A CA 1
ATOM 887 C C . HIS A 1 115 ? -2.959 -6.418 5.115 1.00 89.12 115 HIS A C 1
ATOM 889 O O . HIS A 1 115 ? -2.968 -7.491 5.719 1.00 89.12 115 HIS A O 1
ATOM 895 N N . GLU A 1 116 ? -2.198 -5.399 5.512 1.00 85.06 116 GLU A N 1
ATOM 896 C CA . GLU A 1 116 ? -1.226 -5.473 6.605 1.00 85.06 116 GLU A CA 1
ATOM 897 C C . GLU A 1 116 ? -1.833 -5.211 7.984 1.00 85.06 116 GLU A C 1
ATOM 899 O O . GLU A 1 116 ? -1.149 -5.397 8.991 1.00 85.06 116 GLU A O 1
ATOM 904 N N . VAL A 1 117 ? -3.124 -4.871 8.029 1.00 82.62 117 VAL A N 1
ATOM 905 C CA . VAL A 1 117 ? -3.885 -4.554 9.239 1.00 82.62 117 VAL A CA 1
ATOM 906 C C . VAL A 1 117 ? -4.322 -5.842 9.953 1.00 82.62 117 VAL A C 1
ATOM 908 O O . VAL A 1 117 ? -5.228 -6.513 9.453 1.00 82.62 117 VAL A O 1
ATOM 911 N N . PRO A 1 118 ? -3.727 -6.234 11.102 1.00 80.62 118 PRO A N 1
ATOM 912 C CA . PRO A 1 118 ? -3.877 -7.574 11.680 1.00 80.62 118 PRO A CA 1
ATOM 913 C C . PRO A 1 118 ? -5.318 -7.999 11.958 1.00 80.62 118 PRO A C 1
ATOM 915 O O . PRO A 1 118 ? -5.667 -9.155 11.731 1.00 80.62 118 PRO A O 1
ATOM 918 N N . TRP A 1 119 ? -6.158 -7.068 12.415 1.00 80.62 119 TRP A N 1
ATOM 919 C CA . TRP A 1 119 ? -7.557 -7.341 12.753 1.00 80.62 119 TRP A CA 1
ATOM 920 C C . TRP A 1 119 ? -8.458 -7.499 11.523 1.00 80.62 119 TRP A C 1
ATOM 922 O O . TRP A 1 119 ? -9.545 -8.067 11.619 1.00 80.62 119 TRP A O 1
ATOM 932 N N . LEU A 1 120 ? -8.022 -7.034 10.351 1.00 85.62 120 LEU A N 1
ATOM 933 C CA . LEU A 1 120 ? -8.782 -7.193 9.122 1.00 85.62 120 LEU A CA 1
ATOM 934 C C . LEU A 1 120 ? -8.535 -8.598 8.571 1.00 85.62 120 LEU A C 1
ATOM 936 O O . LEU A 1 120 ? -7.428 -8.898 8.142 1.00 85.62 120 LEU A O 1
ATOM 940 N N . THR A 1 121 ? -9.531 -9.483 8.583 1.00 90.00 121 THR A N 1
ATOM 941 C CA . THR A 1 121 ? -9.380 -10.885 8.132 1.00 90.00 121 THR A CA 1
ATOM 942 C C . THR A 1 121 ? -9.722 -11.096 6.656 1.00 90.00 121 THR A C 1
ATOM 944 O O . THR A 1 121 ? -9.310 -12.095 6.064 1.00 90.00 121 THR A O 1
ATOM 947 N N . LYS A 1 122 ? -10.445 -10.152 6.044 1.00 92.06 122 LYS A N 1
ATOM 948 C CA . LYS A 1 122 ? -10.870 -10.187 4.640 1.00 92.06 122 LYS A CA 1
ATOM 949 C C . LYS A 1 122 ? -10.346 -8.980 3.871 1.00 92.06 122 LYS A C 1
ATOM 951 O O . 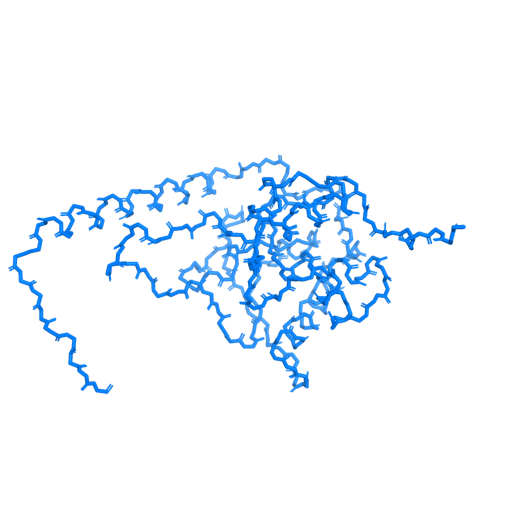LYS A 1 122 ? -10.245 -7.885 4.409 1.00 92.06 122 LYS A O 1
ATOM 956 N N . CYS A 1 123 ? -10.048 -9.170 2.592 1.00 90.44 123 CYS A N 1
ATOM 957 C CA . CYS A 1 123 ? -9.719 -8.081 1.687 1.00 90.44 123 CYS A CA 1
ATOM 958 C C . CYS A 1 123 ? -10.921 -7.133 1.570 1.00 90.44 123 CYS A C 1
ATOM 960 O O . CYS A 1 123 ? -12.006 -7.600 1.236 1.00 90.44 123 CYS A O 1
ATOM 962 N N . PRO A 1 124 ? -10.762 -5.820 1.768 1.00 86.62 124 PRO A N 1
ATOM 963 C CA . PRO A 1 124 ? -11.884 -4.890 1.689 1.00 86.62 124 PRO A CA 1
ATOM 964 C C . PRO A 1 124 ? -12.258 -4.531 0.241 1.00 86.62 124 PRO A C 1
ATOM 966 O O . PRO A 1 124 ? -13.268 -3.881 0.015 1.00 86.62 124 PRO A O 1
ATOM 969 N N . VAL A 1 125 ? -11.466 -4.972 -0.743 1.00 85.94 125 VAL A N 1
ATOM 970 C CA . VAL A 1 125 ? -11.781 -4.831 -2.173 1.00 85.94 125 VAL A CA 1
ATOM 971 C C . VAL A 1 125 ? -12.594 -6.028 -2.673 1.00 85.94 125 VAL A C 1
ATOM 973 O O . VAL A 1 125 ? -13.624 -5.851 -3.309 1.00 85.94 125 VAL A O 1
ATOM 976 N N . HIS A 1 126 ? -12.151 -7.249 -2.355 1.00 89.06 126 HIS A N 1
ATOM 977 C CA . HIS A 1 126 ? -12.732 -8.490 -2.893 1.00 89.06 126 HIS A CA 1
ATOM 978 C C . HIS A 1 126 ? -13.584 -9.285 -1.902 1.00 89.06 126 HIS A C 1
ATOM 980 O O . HIS A 1 126 ? -14.189 -10.283 -2.276 1.00 89.06 126 HIS A O 1
ATOM 986 N N . LEU A 1 127 ? -13.580 -8.906 -0.623 1.00 89.75 127 LEU A N 1
ATOM 987 C CA . LEU A 1 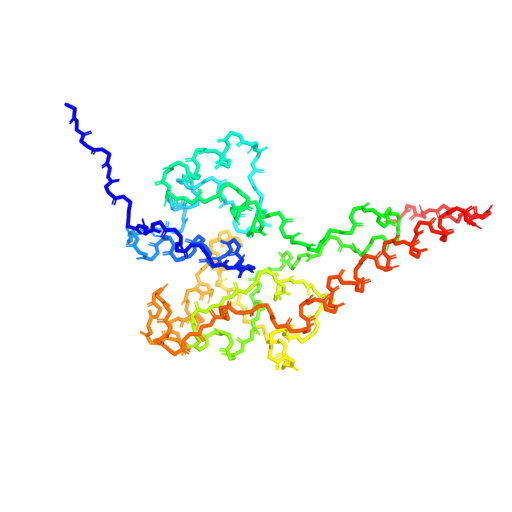127 ? -14.274 -9.592 0.475 1.00 89.75 127 LEU A CA 1
ATOM 988 C C . LEU A 1 127 ? -13.872 -11.067 0.676 1.00 89.75 127 LEU A C 1
ATOM 990 O O . LEU A 1 127 ? -14.549 -11.816 1.382 1.00 89.75 127 LEU A O 1
ATOM 994 N N . THR A 1 128 ? -12.731 -11.483 0.122 1.00 91.50 128 THR A N 1
ATOM 995 C CA . THR A 1 128 ? -12.135 -12.811 0.319 1.00 91.50 128 THR A CA 1
ATOM 996 C C . THR A 1 128 ? -11.218 -12.829 1.537 1.00 91.50 128 THR A C 1
ATOM 998 O O . THR A 1 128 ? -10.652 -11.798 1.898 1.00 91.50 128 THR A O 1
ATOM 1001 N N . ALA A 1 129 ? -10.997 -13.997 2.143 1.00 94.88 129 ALA A N 1
ATOM 1002 C CA . ALA A 1 129 ? -10.028 -14.139 3.229 1.00 94.88 129 ALA A CA 1
ATOM 1003 C C . ALA A 1 129 ? -8.617 -13.688 2.799 1.00 94.88 129 ALA A C 1
ATOM 1005 O O . ALA A 1 129 ? -8.183 -13.949 1.672 1.00 94.88 129 ALA A O 1
ATOM 1006 N N . LEU A 1 130 ? -7.909 -12.999 3.695 1.00 95.06 130 LEU A N 1
ATOM 1007 C CA . LEU A 1 130 ? -6.497 -12.675 3.511 1.00 95.06 130 LEU A CA 1
ATOM 1008 C C . LEU A 1 130 ? -5.641 -13.899 3.830 1.00 95.06 130 LEU A C 1
ATOM 1010 O O . LEU A 1 130 ? -5.870 -14.598 4.813 1.00 95.06 130 LEU A O 1
ATOM 1014 N N . THR A 1 131 ? -4.638 -14.133 2.993 1.00 94.88 131 THR A N 1
ATOM 1015 C CA . THR A 1 131 ? -3.659 -15.213 3.144 1.00 94.88 131 THR A CA 1
ATOM 1016 C C . THR A 1 131 ? -2.313 -14.629 3.552 1.00 94.88 131 THR A C 1
ATOM 1018 O O . THR A 1 131 ? -2.066 -13.438 3.370 1.00 94.88 131 THR A O 1
ATOM 1021 N N . THR A 1 132 ? -1.425 -15.459 4.089 1.00 93.38 132 THR A N 1
ATOM 1022 C CA . THR A 1 132 ? -0.100 -15.045 4.552 1.00 93.38 132 THR A CA 1
ATOM 1023 C C . THR A 1 132 ? 0.979 -15.857 3.849 1.00 93.38 132 THR A C 1
ATOM 1025 O O . THR A 1 132 ? 0.865 -17.076 3.745 1.00 93.38 132 THR A O 1
ATOM 1028 N N . VAL A 1 133 ? 2.051 -15.200 3.409 1.00 91.75 133 VAL A N 1
ATOM 1029 C CA . VAL A 1 133 ? 3.289 -15.867 2.984 1.00 91.75 133 VAL A CA 1
ATOM 1030 C C . VAL A 1 133 ? 4.425 -15.564 3.958 1.00 91.75 133 VAL A C 1
ATOM 1032 O O . VAL A 1 133 ? 4.559 -14.423 4.415 1.00 91.75 133 VAL A O 1
ATOM 1035 N N . PRO A 1 134 ? 5.266 -16.555 4.297 1.00 86.50 134 PRO A N 1
ATOM 1036 C CA . PRO A 1 134 ? 6.422 -16.319 5.144 1.00 86.50 134 PRO A CA 1
ATOM 1037 C C . PRO A 1 134 ? 7.476 -15.473 4.417 1.00 86.50 134 PRO A C 1
ATOM 1039 O O . PRO A 1 134 ? 7.674 -15.571 3.204 1.00 86.50 134 PRO A O 1
ATOM 1042 N N . ALA A 1 135 ? 8.196 -14.664 5.190 1.00 81.06 135 ALA A N 1
ATOM 1043 C CA . ALA A 1 135 ? 9.378 -13.944 4.722 1.00 81.06 135 ALA A CA 1
ATOM 1044 C C . ALA A 1 135 ? 10.487 -14.876 4.239 1.00 81.06 135 ALA A C 1
ATOM 1046 O O . ALA A 1 135 ? 10.570 -16.043 4.622 1.00 81.06 135 ALA A O 1
ATOM 1047 N N . ASN A 1 136 ? 11.461 -14.284 3.548 1.00 73.12 136 ASN A N 1
ATOM 1048 C CA . ASN A 1 136 ? 12.780 -14.893 3.389 1.00 73.12 136 ASN A CA 1
ATOM 1049 C C . ASN A 1 136 ? 13.459 -15.255 4.706 1.00 73.12 136 ASN A C 1
ATOM 1051 O O . ASN A 1 136 ? 13.097 -14.752 5.765 1.00 73.12 136 ASN A O 1
ATOM 1055 N N . ARG A 1 137 ? 14.483 -16.110 4.635 1.00 75.19 137 ARG A N 1
ATOM 1056 C CA . ARG A 1 137 ? 15.293 -16.490 5.801 1.00 75.19 137 ARG A CA 1
ATOM 1057 C C . ARG A 1 137 ? 16.425 -15.497 6.098 1.00 75.19 137 ARG A C 1
ATOM 1059 O O . ARG A 1 137 ? 16.779 -15.340 7.257 1.00 75.19 137 ARG A O 1
ATOM 1066 N N . SER A 1 138 ? 16.929 -14.793 5.084 1.00 71.25 138 SER A N 1
ATOM 1067 C CA . SER A 1 138 ? 18.157 -13.985 5.168 1.00 71.25 138 SER A CA 1
ATOM 1068 C C . SER A 1 138 ? 17.891 -12.485 5.004 1.00 71.25 138 SER A C 1
ATOM 1070 O O . SER A 1 138 ? 17.020 -12.104 4.221 1.00 71.25 138 SER A O 1
ATOM 1072 N N . GLY A 1 139 ? 18.674 -11.649 5.691 1.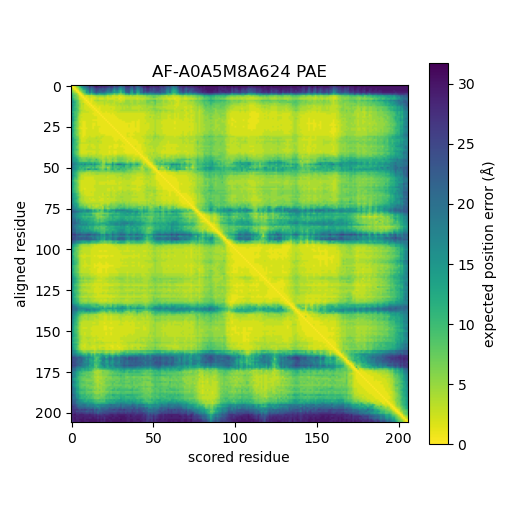00 73.50 139 GLY A N 1
ATOM 1073 C CA . GLY A 1 139 ? 18.552 -10.185 5.675 1.00 73.50 139 GLY A CA 1
ATOM 1074 C C . GLY A 1 139 ? 17.727 -9.640 6.841 1.00 73.50 139 GLY A C 1
ATOM 1075 O O . GLY A 1 139 ? 17.196 -10.395 7.663 1.00 73.50 139 GLY A O 1
ATOM 1076 N N . ASN A 1 140 ? 17.601 -8.318 6.931 1.00 83.44 140 ASN A N 1
ATOM 1077 C CA . ASN A 1 140 ? 16.721 -7.718 7.934 1.00 83.44 140 ASN A CA 1
ATOM 1078 C C . ASN A 1 140 ? 15.239 -7.980 7.560 1.00 83.44 140 ASN A C 1
ATOM 1080 O O . ASN A 1 140 ? 14.925 -8.262 6.406 1.00 83.44 140 ASN A O 1
ATOM 1084 N N . ILE A 1 141 ? 14.287 -7.916 8.500 1.00 82.06 141 ILE A N 1
ATOM 1085 C CA . ILE A 1 141 ? 12.871 -8.233 8.206 1.00 82.06 141 ILE A CA 1
ATOM 1086 C C . ILE A 1 141 ? 12.237 -7.348 7.111 1.00 82.06 141 ILE A C 1
ATOM 1088 O O . ILE A 1 141 ? 11.383 -7.849 6.388 1.00 82.06 141 ILE A O 1
ATOM 1092 N N . GLY A 1 142 ? 12.698 -6.112 6.884 1.00 82.12 142 GLY A N 1
ATOM 1093 C CA . GLY A 1 142 ? 12.206 -5.258 5.793 1.00 82.12 142 GLY A CA 1
ATOM 1094 C C . GLY A 1 142 ? 12.620 -5.820 4.432 1.00 82.12 142 GLY A C 1
ATOM 1095 O O . GLY A 1 142 ? 11.779 -6.082 3.573 1.00 82.12 142 GLY A O 1
ATOM 1096 N N . GLU A 1 143 ? 13.904 -6.153 4.281 1.00 84.50 143 GLU A N 1
ATOM 1097 C CA . GLU A 1 143 ? 14.437 -6.837 3.094 1.00 84.50 143 GLU A CA 1
ATOM 1098 C C . GLU A 1 143 ? 13.791 -8.211 2.887 1.00 84.50 143 GLU A C 1
ATOM 1100 O O . GLU A 1 143 ? 13.441 -8.587 1.764 1.00 84.50 143 GLU A O 1
ATOM 1105 N N . ARG A 1 144 ? 13.587 -8.964 3.975 1.00 86.44 144 ARG A N 1
ATOM 1106 C CA . ARG A 1 144 ? 12.964 -10.290 3.923 1.00 86.44 144 ARG A CA 1
ATOM 1107 C C . ARG A 1 144 ? 11.524 -10.219 3.428 1.00 86.44 144 ARG A C 1
ATOM 1109 O O . ARG A 1 144 ? 11.128 -11.073 2.630 1.00 86.44 144 ARG A O 1
ATOM 1116 N N . ARG A 1 145 ? 10.767 -9.218 3.885 1.00 88.50 145 ARG A N 1
ATOM 1117 C CA . ARG A 1 145 ? 9.392 -8.945 3.453 1.00 88.50 145 ARG A CA 1
ATOM 1118 C C . ARG A 1 145 ? 9.341 -8.466 2.018 1.00 88.50 145 ARG A C 1
ATOM 1120 O O . ARG A 1 145 ? 8.560 -9.011 1.250 1.00 88.50 145 ARG A O 1
ATOM 1127 N N . LEU A 1 146 ? 10.207 -7.531 1.626 1.00 90.00 146 LEU A N 1
ATOM 1128 C CA . LEU A 1 146 ? 10.276 -7.058 0.244 1.00 90.00 146 LEU A CA 1
ATOM 1129 C C . LEU A 1 146 ? 10.601 -8.211 -0.713 1.00 90.00 146 LEU A C 1
ATOM 1131 O O . LEU A 1 146 ? 9.972 -8.349 -1.756 1.00 90.00 146 LEU A O 1
ATOM 1135 N N . GLY A 1 147 ? 11.542 -9.082 -0.346 1.00 89.88 147 GLY A N 1
ATOM 1136 C CA . GLY A 1 147 ? 11.880 -10.258 -1.143 1.00 89.88 147 GLY A CA 1
ATOM 1137 C C . GLY A 1 147 ? 10.744 -11.283 -1.226 1.00 89.88 147 GLY A C 1
ATOM 1138 O O . GLY A 1 147 ? 10.501 -11.830 -2.301 1.00 89.88 147 GLY A O 1
ATOM 1139 N N . ALA A 1 148 ? 10.023 -11.526 -0.127 1.00 91.44 148 ALA A N 1
ATOM 1140 C CA . ALA A 1 148 ? 8.839 -12.387 -0.138 1.00 91.44 148 ALA A CA 1
ATOM 1141 C C . ALA A 1 148 ? 7.704 -11.794 -0.983 1.00 91.44 148 ALA A C 1
ATOM 1143 O O . ALA A 1 148 ? 7.109 -12.506 -1.786 1.00 91.44 148 ALA A O 1
ATOM 1144 N N . PHE A 1 149 ? 7.469 -10.487 -0.865 1.00 93.31 149 PHE A N 1
ATOM 1145 C CA . PHE A 1 149 ? 6.497 -9.748 -1.660 1.00 93.31 149 PHE A CA 1
ATOM 1146 C C . PHE A 1 149 ? 6.814 -9.800 -3.156 1.00 93.31 149 PHE A C 1
ATOM 1148 O O . PHE A 1 149 ? 5.935 -10.110 -3.953 1.00 93.31 149 PHE A O 1
ATOM 1155 N N . LYS A 1 150 ? 8.071 -9.555 -3.548 1.00 93.12 150 LYS A N 1
ATOM 1156 C CA . LYS A 1 150 ? 8.493 -9.624 -4.955 1.00 93.12 150 LYS A CA 1
ATOM 1157 C C . LYS A 1 150 ? 8.197 -10.997 -5.556 1.00 93.12 150 LYS A C 1
ATOM 1159 O O . LYS A 1 150 ? 7.552 -11.068 -6.594 1.00 93.12 150 LYS A O 1
ATOM 1164 N N . ARG A 1 151 ? 8.579 -12.082 -4.871 1.00 92.94 151 ARG A N 1
ATOM 1165 C CA . ARG A 1 151 ? 8.265 -13.445 -5.334 1.00 92.94 151 ARG A CA 1
ATOM 1166 C C . ARG A 1 151 ? 6.772 -13.725 -5.390 1.00 92.94 151 ARG A C 1
ATOM 1168 O O . ARG A 1 151 ? 6.315 -14.353 -6.336 1.00 92.94 151 ARG A O 1
ATOM 1175 N N . LEU A 1 152 ? 6.028 -13.277 -4.379 1.00 94.75 152 LEU A N 1
ATOM 1176 C CA . LEU A 1 152 ? 4.577 -13.414 -4.351 1.00 94.75 152 LEU A CA 1
ATOM 1177 C C . LEU A 1 152 ? 3.964 -12.778 -5.602 1.00 94.75 152 LEU A C 1
ATOM 1179 O O . LEU A 1 152 ? 3.207 -13.440 -6.304 1.00 94.75 152 LEU A O 1
ATOM 1183 N N . MET A 1 153 ? 4.321 -11.527 -5.896 1.00 95.12 153 MET A N 1
ATOM 1184 C CA . MET A 1 153 ? 3.778 -10.802 -7.041 1.00 95.12 153 MET A CA 1
ATOM 1185 C C . MET A 1 153 ? 4.205 -11.421 -8.374 1.00 95.12 153 MET A C 1
ATOM 1187 O O . MET A 1 153 ? 3.354 -11.628 -9.229 1.00 95.12 153 MET A O 1
ATOM 1191 N N . GLN A 1 154 ? 5.479 -11.794 -8.528 1.00 94.06 154 GLN A N 1
ATOM 1192 C CA . GLN A 1 154 ? 5.978 -12.483 -9.727 1.00 94.06 154 GLN A CA 1
ATOM 1193 C C . GLN A 1 154 ? 5.269 -13.822 -9.978 1.00 94.06 154 GLN A C 1
ATOM 1195 O O . GLN A 1 154 ? 5.074 -14.204 -11.125 1.00 94.06 154 GLN A O 1
ATOM 1200 N N . GLY A 1 155 ? 4.873 -14.529 -8.915 1.00 94.44 155 GLY A N 1
ATOM 1201 C CA . GLY A 1 155 ? 4.129 -15.783 -9.024 1.00 94.44 155 GLY A CA 1
ATOM 1202 C C . GLY A 1 155 ? 2.636 -15.619 -9.325 1.00 94.44 155 GLY A C 1
ATOM 1203 O O . GLY A 1 155 ? 2.006 -16.591 -9.723 1.00 94.44 155 GLY A O 1
ATOM 1204 N N . HIS A 1 156 ? 2.061 -14.427 -9.125 1.00 94.19 156 HIS A N 1
ATOM 1205 C CA . HIS A 1 156 ? 0.620 -14.191 -9.290 1.00 94.19 156 HIS A CA 1
ATOM 1206 C C . HIS A 1 156 ? 0.278 -13.275 -10.469 1.00 94.19 156 HIS A C 1
ATOM 1208 O O . HIS A 1 156 ? -0.806 -13.412 -11.026 1.00 94.19 156 HIS A O 1
ATOM 1214 N N . CYS A 1 157 ? 1.167 -12.360 -10.864 1.00 93.56 157 CYS A N 1
ATOM 1215 C CA . CYS A 1 157 ? 0.914 -11.365 -11.902 1.00 93.56 157 CYS A CA 1
ATOM 1216 C C . CYS A 1 157 ? 2.023 -11.368 -12.956 1.00 93.56 157 CYS A C 1
ATOM 1218 O O . CYS A 1 157 ? 3.152 -10.953 -12.695 1.00 93.56 157 CYS A O 1
ATOM 1220 N N . ALA A 1 158 ? 1.665 -11.768 -14.178 1.00 92.50 158 ALA A N 1
ATOM 1221 C CA . ALA A 1 158 ? 2.575 -11.785 -15.322 1.00 92.50 158 ALA A CA 1
ATOM 1222 C C . ALA A 1 158 ? 3.033 -10.380 -15.758 1.00 92.50 158 ALA A C 1
ATOM 1224 O O . ALA A 1 158 ? 4.107 -10.234 -16.331 1.00 92.50 158 ALA A O 1
ATOM 1225 N N . ALA A 1 159 ? 2.235 -9.346 -15.474 1.00 91.62 159 ALA A N 1
ATOM 1226 C CA . ALA A 1 159 ? 2.540 -7.960 -15.825 1.00 91.62 159 ALA A CA 1
ATOM 1227 C C . ALA A 1 159 ? 3.346 -7.215 -14.744 1.00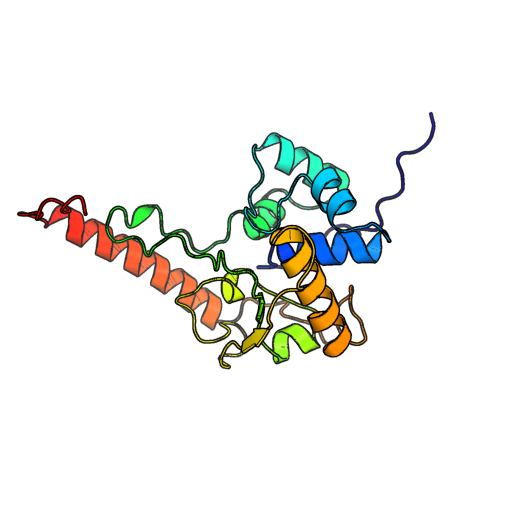 91.62 159 ALA A C 1
ATOM 1229 O O . ALA A 1 159 ? 3.686 -6.046 -14.922 1.00 91.62 159 ALA A O 1
ATOM 1230 N N . TRP A 1 160 ? 3.648 -7.844 -13.604 1.00 92.31 160 TRP A N 1
ATOM 1231 C CA . TRP A 1 160 ? 4.367 -7.186 -12.513 1.00 92.31 160 TRP A CA 1
ATOM 1232 C C . TRP A 1 160 ? 5.781 -6.749 -12.962 1.00 92.31 160 TRP A C 1
ATOM 1234 O O . TRP A 1 160 ? 6.466 -7.537 -13.614 1.00 92.31 160 TRP A O 1
ATOM 1244 N N . PRO A 1 161 ? 6.270 -5.533 -12.619 1.00 92.56 161 PRO A N 1
ATOM 1245 C CA . PRO A 1 161 ? 5.772 -4.580 -11.611 1.00 92.56 161 PRO A CA 1
ATOM 1246 C C . PRO A 1 161 ? 4.697 -3.588 -12.091 1.00 92.56 161 PRO A C 1
ATOM 1248 O O . PRO A 1 161 ? 4.333 -2.664 -11.349 1.00 92.56 161 PRO A O 1
ATOM 1251 N N . HIS A 1 162 ? 4.184 -3.762 -13.308 1.00 88.25 162 HIS A N 1
ATOM 1252 C CA . HIS A 1 162 ? 3.067 -2.991 -13.848 1.00 88.25 162 HIS A CA 1
ATOM 1253 C C . HIS A 1 162 ? 1.718 -3.573 -13.394 1.00 88.25 162 HIS A C 1
ATOM 1255 O O . HIS A 1 162 ? 1.649 -4.443 -12.522 1.00 88.25 162 HIS A O 1
ATOM 1261 N N . PHE A 1 163 ? 0.630 -3.001 -13.904 1.00 77.38 163 PHE A N 1
ATOM 1262 C CA . PHE A 1 163 ? -0.714 -3.539 -13.721 1.00 77.38 163 PHE A CA 1
ATOM 1263 C C . PHE A 1 163 ? -1.020 -4.603 -14.765 1.00 77.38 163 PHE A C 1
ATOM 1265 O O . PHE A 1 163 ? -0.536 -4.524 -15.894 1.00 77.38 163 PHE A O 1
ATOM 1272 N N . ALA A 1 164 ? -1.890 -5.543 -14.398 1.00 77.81 164 ALA A N 1
ATOM 1273 C CA . ALA A 1 164 ? -2.626 -6.285 -15.407 1.00 77.81 164 ALA A CA 1
ATOM 1274 C C . ALA A 1 164 ? -3.473 -5.296 -16.248 1.00 77.81 164 ALA A C 1
ATOM 1276 O O . ALA A 1 164 ? -4.030 -4.355 -15.672 1.00 77.81 164 ALA A O 1
ATOM 1277 N N . PRO A 1 165 ? -3.580 -5.483 -17.577 1.00 65.19 165 PRO A N 1
ATOM 1278 C CA . PRO A 1 165 ? -4.288 -4.561 -18.476 1.00 65.19 165 PRO A CA 1
ATOM 1279 C C . PRO A 1 165 ? -5.746 -4.280 -18.078 1.00 65.19 165 PRO A C 1
ATOM 1281 O O . PRO A 1 165 ? -6.270 -3.209 -18.369 1.00 65.19 165 PRO A O 1
ATOM 1284 N N . ASP A 1 166 ? -6.368 -5.217 -17.362 1.00 64.69 166 ASP A N 1
ATOM 1285 C CA . ASP A 1 166 ? -7.808 -5.235 -17.085 1.00 64.69 166 ASP A CA 1
ATOM 1286 C C . ASP A 1 166 ? -8.214 -4.397 -15.854 1.00 64.69 166 ASP A C 1
ATOM 1288 O O . ASP A 1 166 ? -9.393 -4.313 -15.518 1.00 64.69 166 ASP A O 1
ATOM 1292 N N . GLY A 1 167 ? -7.251 -3.721 -15.215 1.00 54.56 167 GLY A N 1
ATOM 1293 C CA . GLY A 1 167 ? -7.495 -2.630 -14.271 1.00 54.56 167 GLY A CA 1
ATOM 1294 C C . GLY A 1 167 ? -7.855 -3.046 -12.838 1.00 54.56 167 GLY A C 1
ATOM 1295 O O . GLY A 1 167 ? -8.856 -3.710 -12.576 1.00 54.56 167 GLY A O 1
ATOM 1296 N N . PHE A 1 168 ? -7.078 -2.522 -11.883 1.00 59.25 168 PHE A N 1
ATOM 1297 C CA . PHE A 1 168 ? -7.307 -2.654 -10.442 1.00 59.25 168 PHE A CA 1
ATOM 1298 C C . PHE A 1 168 ? -7.399 -1.290 -9.750 1.00 59.25 168 PHE A C 1
ATOM 1300 O O . PHE A 1 168 ? -6.678 -0.361 -10.115 1.00 59.25 168 PHE A O 1
ATOM 1307 N N . PRO A 1 169 ? -8.208 -1.202 -8.685 1.00 57.69 169 PRO A N 1
ATOM 1308 C CA . PRO A 1 169 ? -9.491 -0.524 -8.763 1.00 57.69 169 PRO A CA 1
ATOM 1309 C C . PRO A 1 169 ? -9.305 0.969 -9.098 1.00 57.69 169 PRO A C 1
ATOM 1311 O O . PRO A 1 169 ? -8.725 1.735 -8.332 1.00 57.69 169 PRO A O 1
ATOM 1314 N N . THR A 1 170 ? -9.869 1.416 -10.216 1.00 54.41 170 THR A N 1
ATOM 1315 C CA . THR A 1 170 ? -9.990 2.850 -10.538 1.00 54.41 170 THR A CA 1
ATOM 1316 C C . THR A 1 170 ? -11.152 3.526 -9.798 1.00 54.41 170 THR A C 1
ATOM 1318 O O . THR A 1 170 ? -11.314 4.740 -9.882 1.00 54.41 170 THR A O 1
ATOM 1321 N N . ARG A 1 171 ? -11.964 2.752 -9.061 1.00 55.31 171 ARG A N 1
ATOM 1322 C CA . ARG A 1 171 ? -13.093 3.216 -8.243 1.00 55.31 171 ARG A CA 1
ATOM 1323 C C . ARG A 1 171 ? -12.936 2.727 -6.814 1.00 55.31 171 ARG A C 1
ATOM 1325 O O . ARG A 1 171 ? -12.620 1.558 -6.613 1.00 55.31 171 ARG A O 1
ATOM 1332 N N . GLU A 1 172 ? -13.209 3.592 -5.842 1.00 61.94 172 GLU A N 1
ATOM 1333 C CA . GLU A 1 172 ? -13.295 3.185 -4.440 1.00 61.94 172 GLU A CA 1
ATOM 1334 C C . GLU A 1 172 ? -14.416 2.149 -4.272 1.00 61.94 172 GLU A C 1
ATOM 1336 O O . GLU A 1 172 ? -15.587 2.472 -4.495 1.00 61.94 172 GLU A O 1
ATOM 1341 N N . PRO A 1 173 ? -14.105 0.890 -3.920 1.00 66.94 173 PRO A N 1
ATOM 1342 C CA . PRO A 1 173 ? -15.126 -0.107 -3.642 1.00 66.94 173 PRO A CA 1
ATOM 1343 C C . PRO A 1 173 ? -15.990 0.367 -2.472 1.00 66.94 173 PRO A C 1
ATOM 1345 O O . PRO A 1 173 ? -15.458 0.842 -1.471 1.00 66.94 173 PRO A O 1
ATOM 1348 N N . GLY A 1 174 ? -17.313 0.187 -2.550 1.00 70.56 174 GLY A N 1
ATOM 1349 C CA . GLY A 1 174 ? -18.232 0.608 -1.481 1.00 70.56 174 GLY A CA 1
ATOM 1350 C C . GLY A 1 174 ? -17.848 0.074 -0.093 1.00 70.56 174 GLY A C 1
ATOM 1351 O O . GLY A 1 174 ? -18.018 0.766 0.903 1.00 70.56 174 GLY A O 1
ATOM 1352 N N . ALA A 1 175 ? -17.223 -1.106 -0.030 1.00 76.12 175 ALA A N 1
ATOM 1353 C CA . ALA A 1 175 ? -16.701 -1.676 1.209 1.00 76.12 175 ALA A CA 1
ATOM 1354 C C . ALA A 1 175 ? -15.548 -0.867 1.844 1.00 76.12 175 ALA A C 1
ATOM 1356 O O . ALA A 1 175 ? -15.440 -0.857 3.069 1.00 76.12 175 ALA A O 1
ATOM 1357 N N . LEU A 1 176 ? -14.720 -0.154 1.064 1.00 77.94 176 LEU A N 1
ATOM 1358 C CA . LEU A 1 176 ? -13.720 0.777 1.611 1.00 77.94 176 LEU A CA 1
ATOM 1359 C C . LEU A 1 176 ? -14.389 1.978 2.278 1.00 77.94 176 LEU A C 1
ATOM 1361 O O . LEU A 1 176 ? -14.010 2.344 3.388 1.00 77.94 176 LEU A O 1
ATOM 1365 N N . LEU A 1 177 ? -15.420 2.543 1.644 1.00 77.56 177 LEU A N 1
ATOM 1366 C CA . LEU A 1 177 ? -16.194 3.646 2.218 1.00 77.56 177 LEU A CA 1
ATOM 1367 C C . LEU A 1 177 ? -16.888 3.220 3.516 1.00 77.56 177 LEU A C 1
ATOM 1369 O O . LEU A 1 177 ? -16.836 3.945 4.511 1.00 77.56 177 LEU A O 1
ATOM 1373 N N . THR A 1 178 ? -17.480 2.022 3.537 1.00 82.56 178 THR A N 1
ATOM 1374 C CA . THR A 1 178 ? -18.068 1.438 4.750 1.00 82.56 178 THR A CA 1
ATOM 1375 C C . THR A 1 178 ? -17.019 1.228 5.841 1.00 82.56 178 THR A C 1
ATOM 1377 O O . THR A 1 178 ? -17.277 1.560 6.994 1.00 82.56 178 THR A O 1
ATOM 1380 N N . LEU A 1 179 ? -15.827 0.729 5.498 1.00 82.81 179 LEU A N 1
ATOM 1381 C CA . LEU A 1 179 ? -14.738 0.539 6.459 1.00 82.81 179 LEU A CA 1
ATOM 1382 C C . LEU A 1 179 ? -14.269 1.872 7.055 1.00 82.81 179 LEU A C 1
ATOM 1384 O O . LEU A 1 179 ? -14.094 1.976 8.267 1.00 82.81 179 LEU A O 1
ATOM 1388 N N . ALA A 1 180 ? -14.100 2.897 6.220 1.00 80.25 180 ALA A N 1
ATOM 1389 C CA . ALA A 1 180 ? -13.713 4.230 6.665 1.00 80.25 180 ALA A CA 1
ATOM 1390 C C . ALA A 1 180 ? -14.780 4.862 7.575 1.00 80.25 180 ALA A C 1
ATOM 1392 O O . ALA A 1 180 ? -14.436 5.481 8.580 1.00 80.25 180 ALA A O 1
ATOM 1393 N N . ALA A 1 181 ? -16.067 4.688 7.251 1.00 83.00 181 ALA A N 1
ATOM 1394 C CA . ALA A 1 181 ? -17.170 5.122 8.107 1.00 83.00 181 ALA A CA 1
ATOM 1395 C C . ALA A 1 181 ? -17.154 4.404 9.458 1.00 83.00 181 ALA A C 1
ATOM 1397 O O . ALA A 1 181 ? -17.154 5.063 10.492 1.00 83.00 181 ALA A O 1
ATOM 1398 N N . TRP A 1 182 ? -17.012 3.078 9.447 1.00 86.19 182 TRP A N 1
ATOM 1399 C CA . TRP A 1 182 ? -16.930 2.284 10.668 1.00 86.19 182 TRP A CA 1
ATOM 1400 C C . TRP A 1 182 ? -15.769 2.714 11.575 1.00 86.19 182 TRP A C 1
ATOM 1402 O O . TRP A 1 182 ? -15.953 2.815 12.784 1.00 86.19 182 TRP A O 1
ATOM 1412 N N . VAL A 1 183 ? -14.587 3.022 11.019 1.00 82.81 183 VAL A N 1
ATOM 1413 C CA . VAL A 1 183 ? -13.457 3.526 11.823 1.00 82.81 183 VAL A CA 1
ATOM 1414 C C . VAL A 1 183 ? -13.780 4.869 12.475 1.00 82.81 183 VAL A C 1
ATOM 1416 O O . VAL A 1 183 ? -13.451 5.059 13.645 1.00 82.81 183 VAL A O 1
ATOM 1419 N N . ARG A 1 184 ? -14.449 5.788 11.768 1.00 83.38 184 ARG A N 1
ATOM 1420 C CA . ARG A 1 184 ? -14.889 7.061 12.366 1.00 83.38 184 ARG A CA 1
ATOM 1421 C C . ARG A 1 184 ? -15.887 6.833 13.499 1.00 83.38 184 ARG A C 1
ATOM 1423 O O . ARG A 1 184 ? -15.691 7.368 14.587 1.00 83.38 184 ARG A O 1
ATOM 1430 N N . ASP A 1 185 ? -16.886 5.984 13.276 1.00 85.88 185 ASP A N 1
ATOM 1431 C CA . ASP A 1 185 ? -17.900 5.663 14.283 1.00 85.88 185 ASP A CA 1
ATOM 1432 C C . ASP A 1 185 ? -17.279 4.999 15.519 1.00 85.88 185 ASP A C 1
ATOM 1434 O O . ASP A 1 185 ? -17.654 5.314 16.651 1.00 85.88 185 ASP A O 1
ATOM 1438 N N . ALA A 1 186 ? -16.294 4.117 15.315 1.00 84.88 186 ALA A N 1
ATOM 1439 C CA . ALA A 1 186 ? -15.526 3.494 16.386 1.00 84.88 186 ALA A CA 1
ATOM 1440 C C . ALA A 1 186 ? -14.735 4.538 17.189 1.00 84.88 186 ALA A C 1
ATOM 1442 O O . ALA A 1 186 ? -14.822 4.545 18.415 1.00 84.88 186 ALA A O 1
ATOM 1443 N N . CYS A 1 187 ? -14.041 5.466 16.520 1.00 84.56 187 CYS A N 1
ATOM 1444 C CA . CYS A 1 187 ? -13.349 6.579 17.175 1.00 84.56 187 CYS A CA 1
ATOM 1445 C C . CYS A 1 187 ? -14.303 7.429 18.024 1.00 84.56 187 CYS A C 1
ATOM 1447 O O . CYS A 1 187 ? -13.990 7.759 19.170 1.00 84.56 187 CYS A O 1
ATOM 1449 N N . ASP A 1 188 ? -15.476 7.768 17.498 1.00 85.19 188 ASP A N 1
ATOM 1450 C CA . ASP A 1 188 ? -16.451 8.583 18.222 1.00 85.19 188 ASP A CA 1
ATOM 1451 C C . ASP A 1 188 ? -17.096 7.822 19.385 1.00 85.19 188 ASP A C 1
ATOM 1453 O O . ASP A 1 188 ? -17.323 8.397 20.453 1.00 85.19 188 ASP A O 1
ATOM 1457 N N . ALA A 1 189 ? -17.338 6.519 19.228 1.00 85.94 189 ALA A N 1
ATOM 1458 C CA . ALA A 1 189 ? -17.766 5.657 20.323 1.00 85.94 189 ALA A CA 1
ATOM 1459 C C . ALA A 1 189 ? -16.708 5.591 21.433 1.00 85.94 189 ALA A C 1
ATOM 1461 O O . ALA A 1 189 ? -17.050 5.785 22.600 1.00 85.94 189 ALA A O 1
ATOM 1462 N N . SER A 1 190 ? -15.431 5.412 21.087 1.00 85.69 190 SER A N 1
ATOM 1463 C CA . SER A 1 190 ? -14.327 5.407 22.052 1.00 85.69 190 SER A CA 1
ATOM 1464 C C . SER A 1 190 ? -14.216 6.723 22.823 1.00 85.69 190 SER A C 1
ATOM 1466 O O . SER A 1 190 ? -14.046 6.692 24.041 1.00 85.69 190 SER A O 1
ATOM 1468 N N . LYS A 1 191 ? -14.379 7.880 22.164 1.00 84.69 191 LYS A N 1
ATOM 1469 C CA . LYS A 1 191 ? -14.404 9.191 22.843 1.00 84.69 191 LYS A CA 1
ATOM 1470 C C . LYS A 1 191 ? -15.547 9.291 23.853 1.00 84.69 191 LYS A C 1
ATOM 1472 O O . LYS A 1 191 ? -15.336 9.752 24.972 1.00 84.69 191 LYS A O 1
ATOM 1477 N N . ARG A 1 192 ? -16.753 8.839 23.482 1.00 83.69 192 ARG A N 1
ATOM 1478 C CA . ARG A 1 192 ? -17.911 8.816 24.396 1.00 83.69 192 ARG A CA 1
ATOM 1479 C C . ARG A 1 192 ? -17.668 7.903 25.594 1.00 83.69 192 ARG A C 1
ATOM 1481 O O . ARG A 1 192 ? -18.000 8.282 26.711 1.00 83.69 192 ARG A O 1
ATOM 1488 N N . MET A 1 193 ? -17.072 6.732 25.369 1.00 84.25 193 MET A N 1
ATOM 1489 C CA . MET A 1 193 ? -16.716 5.807 26.446 1.00 84.25 193 MET A CA 1
ATOM 1490 C C . MET A 1 193 ? -15.706 6.436 27.406 1.00 84.25 193 MET A C 1
ATOM 1492 O O . MET A 1 193 ? -15.945 6.423 28.605 1.00 84.25 193 MET A O 1
ATOM 1496 N N . GLN A 1 194 ? -14.645 7.068 26.894 1.00 83.12 194 GLN A N 1
ATOM 1497 C CA . GLN A 1 194 ? -13.660 7.776 27.724 1.00 83.12 194 GLN A CA 1
ATOM 1498 C C . GLN A 1 194 ? -14.279 8.908 28.545 1.00 83.12 194 GLN A C 1
ATOM 1500 O O . GLN A 1 194 ? -13.934 9.070 29.709 1.00 83.12 194 GLN A O 1
ATOM 1505 N N . ALA A 1 195 ? -15.209 9.674 27.970 1.00 81.00 195 ALA A N 1
ATOM 1506 C CA . ALA A 1 195 ? -15.908 10.732 28.699 1.00 81.00 195 ALA A CA 1
ATOM 1507 C C . ALA A 1 195 ? -16.799 10.193 29.837 1.00 81.00 195 ALA A C 1
ATOM 1509 O O . ALA A 1 195 ? -17.062 10.912 30.797 1.00 81.00 195 ALA A O 1
ATOM 1510 N N . GLY A 1 196 ? -17.268 8.945 29.726 1.00 77.00 196 GLY A N 1
ATOM 1511 C CA . GLY A 1 196 ? -18.096 8.268 30.727 1.00 77.00 196 GLY A CA 1
ATOM 1512 C C . GLY A 1 196 ? -17.328 7.354 31.689 1.00 77.00 196 GLY A C 1
ATOM 1513 O O . GLY A 1 196 ? -17.956 6.703 32.525 1.00 77.00 196 GLY A O 1
ATOM 1514 N N . GLU A 1 197 ? -15.999 7.260 31.585 1.00 78.00 197 GLU A N 1
ATOM 1515 C CA . GLU A 1 197 ? -15.190 6.426 32.477 1.00 78.00 197 GLU A CA 1
ATOM 1516 C C . GLU A 1 197 ? -15.099 7.049 33.875 1.00 78.00 197 GLU A C 1
ATOM 1518 O O . GLU A 1 197 ? -14.419 8.050 34.088 1.00 78.00 197 GLU A O 1
ATOM 1523 N N . LEU A 1 198 ? -15.761 6.418 34.846 1.00 72.25 198 LEU A N 1
ATOM 1524 C CA . LEU A 1 198 ? -15.701 6.811 36.260 1.00 72.25 198 LEU A CA 1
ATOM 1525 C C . LEU A 1 198 ? -14.567 6.114 37.029 1.00 72.25 198 LEU A C 1
ATOM 1527 O O . LEU A 1 198 ? -14.130 6.616 38.059 1.00 72.25 198 LEU A O 1
ATOM 1531 N N . TRP A 1 199 ? -14.092 4.964 36.538 1.00 63.53 199 TRP A N 1
ATOM 1532 C CA . TRP A 1 199 ? -13.041 4.160 37.163 1.00 63.53 199 TRP A CA 1
ATOM 1533 C C . TRP A 1 199 ? -12.133 3.535 36.103 1.00 63.53 199 TRP A C 1
ATOM 1535 O O . TRP A 1 199 ? -12.617 2.992 35.111 1.00 63.53 199 TRP A O 1
ATOM 1545 N N . ARG A 1 200 ? -10.818 3.559 36.348 1.00 65.31 200 ARG A N 1
ATOM 1546 C CA . ARG A 1 200 ? -9.820 2.767 35.617 1.00 65.31 200 ARG A CA 1
ATOM 1547 C C . ARG A 1 200 ? -9.050 1.910 36.611 1.00 65.31 200 ARG A C 1
ATOM 1549 O O . ARG A 1 200 ? -8.521 2.433 37.586 1.00 65.31 200 ARG A O 1
ATOM 1556 N N . SER A 1 201 ? -8.968 0.608 36.357 1.00 61.97 201 SER A N 1
ATOM 1557 C CA . SER A 1 201 ? -7.982 -0.241 37.024 1.00 61.97 201 SER A CA 1
ATOM 1558 C C . SER A 1 201 ? -6.594 0.158 36.529 1.00 61.97 201 SER A C 1
ATOM 1560 O O . SER A 1 201 ? -6.388 0.229 35.314 1.00 61.97 201 SER A O 1
ATOM 1562 N N . GLU A 1 202 ? -5.654 0.424 37.437 1.00 60.03 202 GLU A N 1
ATOM 1563 C CA . GLU A 1 202 ? -4.255 0.629 37.060 1.00 60.03 202 GLU A CA 1
ATOM 1564 C C . GLU A 1 202 ? -3.772 -0.573 36.241 1.00 60.03 202 GLU A C 1
ATOM 1566 O O . GLU A 1 202 ? -4.023 -1.728 36.594 1.00 60.03 202 GLU A O 1
ATOM 1571 N N . ALA A 1 203 ? -3.123 -0.303 35.107 1.00 56.50 203 ALA A N 1
ATOM 1572 C CA . ALA A 1 203 ? -2.498 -1.352 34.322 1.00 56.50 203 ALA A CA 1
ATOM 1573 C C . ALA A 1 203 ? -1.359 -1.935 35.164 1.00 56.50 203 ALA A C 1
ATOM 1575 O O . ALA A 1 203 ? -0.329 -1.287 35.342 1.00 56.50 203 ALA A O 1
ATOM 1576 N N . GLY A 1 204 ? -1.575 -3.129 35.720 1.00 46.19 204 GLY A N 1
ATOM 1577 C CA . GLY A 1 204 ? -0.557 -3.845 36.474 1.00 46.19 204 GLY A CA 1
ATOM 1578 C C . GLY A 1 204 ? 0.702 -3.989 35.627 1.00 46.19 204 GLY A C 1
ATOM 1579 O O . GLY A 1 204 ? 0.679 -4.610 34.566 1.00 46.19 204 GLY A O 1
ATOM 1580 N N . THR A 1 205 ? 1.791 -3.382 36.089 1.00 41.75 205 THR A N 1
ATOM 1581 C CA . THR A 1 205 ? 3.145 -3.657 35.615 1.00 41.75 205 THR A CA 1
ATOM 1582 C C . THR A 1 205 ? 3.453 -5.130 35.866 1.00 41.75 205 THR A C 1
ATOM 1584 O O . THR A 1 205 ? 3.686 -5.519 37.012 1.00 41.75 205 THR A O 1
ATOM 1587 N N . HIS A 1 206 ? 3.442 -5.934 34.805 1.00 37.22 206 HIS A N 1
ATOM 1588 C CA . HIS A 1 206 ? 3.987 -7.287 34.773 1.00 37.22 206 HIS A CA 1
ATOM 1589 C C . HIS A 1 206 ? 4.986 -7.402 33.627 1.00 37.22 206 HIS A C 1
ATOM 1591 O O . HIS A 1 206 ? 4.667 -6.911 32.519 1.00 37.22 206 HIS A O 1
#

Foldseek 3Di:
DPDDPPQQAAEPQQDQQFALLLVLLQSCVSRVHASVVSCVVLVAQSLQLAHPDLVSLVVNCVNRVYDSVSSCCNRVPLLDLVLLPPNRDPPFFDPALKDKADLVQLLFLTDGPVRRGVPDQADLQPRHGIDIDGFDPDDDSSSRNSVRSNVSSVVRYVPPVHGDPVDDDPDDDVSNVVVSVVSVVSSVVSVVVVVVDPDDDPPDDD

Sequence (206 aa):
MAGYPSVNWWPHNLRPYESALSFVARFCALNGVPARAGTAFLGVEPRHPRFVSDDDVARVSSLLGEDPARLTDVLQHALDFRQCGTYAPPPAYSQGPSVRYCAACAQQGYHSYLHEVPWLTKCPVHLTALTTVPANRSGNIGERRLGAFKRLMQGHCAAWPHFAPDGFPTREPGALLTLAAWVRDACDASKRMQAGELWRSEAGTH